Protein 6IUX (pdb70)

Organism: Homo sapiens (NCBI:txid9606)

Sequence (358 aa):
GSEKYVAAMVLSAAGDALGYYNGKWEEFLQDGEKIHRQLAQLGGLDALDVGRWRVSDDTVMHLATAEALVEAGKAPKLTQLYYLLAKHYQDCMEDMDGRAPGGASVVHNAMQLKPGKPNGWRIPFNSHEGGCGAAMRAMCIGLRFPHHSQLDTLIQVSSIESGRMTHHHPTGYLGALASSALFTAYAVNSRPPLQWGKGLMMELLPEAKKYIVQSGYFVEENLQHWSYFQTKWENYLKLRGILDGESAPTFPESFGVKERDQFYTSLSYSGWGGSSGHDAPMIAYDAVLAAGDSWKELAHRAFFHGGDSDSTAAIAGCWWGVMYGFKGVSPSNYEKLEYRNRLEETARALYSLGSKEDTVISSL

Foldseek 3Di:
DLLLLLQLLQQLQLLLLLLCQLNPNQQFQALVVLVVVCVVCPHQLNAFSLVRAGAVLSLLLLQLLVLLLVQPFQGAVLSSLLSSLVSLLVSLVVHVSRPDDDLSNVLSVQADRPDVCSLADAADPPLFWQSLLSNQQLLLLQALDPVCLLVSLVVQQSSQRSRRRECNRSLLSSLLNNLSSCLLVVNPLLQSLLVSLVCLVVSLVVLVVVPGPNVRRVVRNVPLNVLSCVLCVQQVRNNSPDQGDDDPDDDQVNLSVVQQVSDDHRAGLTGSRRLCVQLSVQCSPQPLNPSSSCSRQRRHSHSRSRSSSSNSSSNSSNHRCPNPNCSSRVSHPCSVVSSVSSSSSNVNRVDDHHYNYD

Nearest PDB structures (foldseek):
  3hfw-assembly1_A  TM=1.002E+00  e=5.345E-56  Homo sapiens
  6hh4-assembly2_B  TM=7.583E-01  e=1.001E-10  Latimeria chalumnae
  6hoz-assembly2_B  TM=7.837E-01  e=1.444E-10  Latimeria chalumnae
  7l9f-assembly3_A  TM=7.575E-01  e=1.318E-10  Homo sapiens
  7arw-assembly1_A  TM=7.503E-01  e=4.143E-10  Homo sapiens

B-factor: mean 17.56, std 10.64, range [5.5, 80.98]

Structure (mmCIF, N/CA/C/O backbone):
data_6IUX
#
_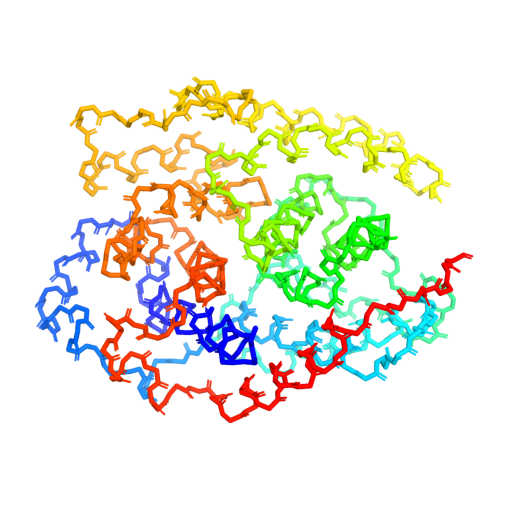entry.id   6IUX
#
_cell.length_a   45.680
_cell.length_b   52.919
_cell.length_c   141.240
_cell.angle_alpha   90.00
_cell.angle_beta   90.00
_cell.angle_gamma   90.00
#
_symmetry.space_group_name_H-M   'P 21 21 21'
#
loop_
_entity.id
_entity.type
_entity.pdbx_description
1 polymer '[Protein ADP-ribosylarginine] hydrolase'
2 non-polymer 'MAGNESIUM ION'
3 non-polymer '[(2R,3S,4R,5R)-5-(6-AMINOPURIN-9-YL)-3,4-DIHYDROXY-OXOLAN-2-YL]METHYL [HYDROXY-[[(2R,3S,4R,5S)-3,4,5-TRIHYDROXYOXOLAN-2-YL]METHOXY]PHOSPHORYL] HYDROGEN PHOSPHATE'
4 water water
#
loop_
_atom_site.group_PDB
_atom_site.id
_atom_site.type_symbol
_atom_site.label_atom_id
_atom_site.label_alt_id
_atom_site.label_comp_id
_atom_site.label_asym_id
_atom_site.label_entity_id
_atom_site.label_seq_id
_atom_site.pdbx_PDB_ins_code
_atom_site.Cartn_x
_atom_site.Cartn_y
_atom_site.Cartn_z
_atom_site.occupancy
_atom_site.B_iso_or_equiv
_atom_site.auth_seq_id
_atom_site.auth_comp_id
_atom_site.auth_asym_id
_atom_site.auth_atom_id
_atom_site.pdbx_PDB_model_num
ATOM 1 N N . GLY A 1 22 ? 45.960 9.490 25.937 1.00 45.54 0 GLY A N 1
ATOM 2 C CA . GLY A 1 22 ? 46.572 8.305 25.360 1.00 36.08 0 GLY A CA 1
ATOM 3 C C . GLY A 1 22 ? 46.071 7.921 23.978 1.00 28.69 0 GLY A C 1
ATOM 4 O O . GLY A 1 22 ? 44.878 8.061 23.664 1.00 24.08 0 GLY A O 1
ATOM 5 N N . SER A 1 23 ? 46.993 7.417 23.150 1.00 26.08 1 SER A N 1
ATOM 6 C CA . SER A 1 23 ? 46.644 7.034 21.783 1.00 18.22 1 SER A CA 1
ATOM 7 C C . SER A 1 23 ? 45.582 5.936 21.757 1.00 17.58 1 SER A C 1
ATOM 8 O O . SER A 1 23 ? 44.693 5.943 20.897 1.00 15.31 1 SER A O 1
ATOM 11 N N . GLU A 1 24 ? 45.646 4.987 22.698 1.00 15.91 2 GLU A N 1
ATOM 12 C CA . GLU A 1 24 ? 44.692 3.883 22.673 1.00 17.18 2 GLU A CA 1
ATOM 13 C C . GLU A 1 24 ? 43.259 4.363 22.877 1.00 14.23 2 GLU A C 1
ATOM 14 O O . GLU A 1 24 ? 42.324 3.751 22.352 1.00 15.12 2 GLU A O 1
ATOM 20 N N . LYS A 1 25 ? 43.060 5.442 23.633 1.00 13.55 3 LYS A N 1
ATOM 21 C CA . LYS A 1 25 ? 41.712 5.981 23.812 1.00 12.85 3 LYS A CA 1
ATOM 22 C C . LYS A 1 25 ? 41.186 6.607 22.524 1.00 13.69 3 LYS A C 1
ATOM 23 O O . LYS A 1 25 ? 39.982 6.542 22.252 1.00 11.64 3 LYS A O 1
ATOM 29 N N . TYR A 1 26 ? 42.063 7.235 21.731 1.00 10.77 4 TYR A N 1
ATOM 30 C CA . TYR A 1 26 ? 41.629 7.766 20.438 1.00 10.80 4 TYR A CA 1
ATOM 31 C C . TYR A 1 26 ? 41.246 6.636 19.500 1.00 11.33 4 TYR A C 1
ATOM 32 O O . TYR A 1 26 ? 40.270 6.745 18.753 1.00 10.40 4 TYR A O 1
ATOM 41 N N . VAL A 1 27 ? 42.017 5.547 19.522 1.00 11.35 5 VAL A N 1
ATOM 42 C CA . VAL A 1 27 ? 41.677 4.381 18.711 1.00 11.85 5 VAL A CA 1
ATOM 43 C C . VAL A 1 27 ? 40.319 3.832 19.121 1.00 10.49 5 VAL A C 1
ATOM 44 O O . VAL A 1 27 ? 39.460 3.570 18.276 1.00 10.67 5 VAL A O 1
ATOM 48 N N . ALA A 1 28 ? 40.099 3.685 20.427 1.00 10.07 6 ALA A N 1
ATOM 49 C CA . ALA A 1 28 ? 38.803 3.209 20.897 1.00 10.33 6 ALA A CA 1
ATOM 50 C C . ALA A 1 28 ? 37.684 4.158 20.494 1.00 10.52 6 ALA A C 1
ATOM 51 O O . ALA A 1 28 ? 36.591 3.709 20.122 1.00 10.93 6 ALA A O 1
ATOM 53 N N . ALA A 1 29 ? 37.930 5.470 20.544 1.00 9.61 7 ALA A N 1
ATOM 54 C CA . ALA A 1 29 ? 36.900 6.425 20.150 1.00 9.66 7 ALA A CA 1
ATOM 55 C C . ALA A 1 29 ? 36.453 6.197 18.713 1.00 9.85 7 ALA A C 1
ATOM 56 O O . ALA A 1 29 ? 35.250 6.155 18.422 1.00 10.80 7 ALA A O 1
ATOM 58 N N . MET A 1 30 ? 37.409 6.060 17.785 1.00 9.17 8 MET A N 1
ATOM 59 C CA . MET A 1 30 ? 37.051 5.882 16.388 1.00 9.46 8 MET A CA 1
ATOM 60 C C . MET A 1 30 ? 36.456 4.505 16.134 1.00 10.12 8 MET A C 1
ATOM 61 O O . MET A 1 30 ? 35.450 4.384 15.425 1.00 8.89 8 MET A O 1
ATOM 66 N N . VAL A 1 31 ? 37.071 3.455 16.697 1.00 8.85 9 VAL A N 1
ATOM 67 C CA . VAL A 1 31 ? 36.621 2.090 16.440 1.00 9.82 9 VAL A CA 1
ATOM 68 C C . VAL A 1 31 ? 35.269 1.828 17.090 1.00 9.79 9 VAL A C 1
ATOM 69 O O . VAL A 1 31 ? 34.390 1.224 16.478 1.00 9.07 9 VAL A O 1
ATOM 73 N N . LEU A 1 32 ? 35.078 2.268 18.338 1.00 9.57 10 LEU A N 1
ATOM 74 C CA . LEU A 1 32 ? 33.829 1.973 19.031 1.00 9.10 10 LEU A CA 1
ATOM 75 C C . LEU A 1 32 ? 32.685 2.859 18.558 1.00 8.70 10 LEU A C 1
ATOM 76 O O . LEU A 1 32 ? 31.530 2.451 18.654 1.00 8.99 10 LEU A O 1
ATOM 81 N N . SER A 1 33 ? 32.972 4.045 18.028 1.00 8.24 11 SER A N 1
ATOM 82 C CA . SER A 1 33 ? 31.931 4.799 17.333 1.00 9.48 11 SER A CA 1
ATOM 83 C C . SER A 1 33 ? 31.404 4.001 16.148 1.00 8.43 11 SER A C 1
ATOM 84 O O . SER A 1 33 ? 30.193 3.882 15.941 1.00 8.15 11 SER A O 1
ATOM 87 N N . ALA A 1 34 ? 32.316 3.423 15.367 1.00 8.80 12 ALA A N 1
ATOM 88 C CA . ALA A 1 34 ? 31.933 2.610 14.220 1.00 8.04 12 ALA A CA 1
ATOM 89 C C . ALA A 1 34 ? 31.261 1.315 14.654 1.00 8.94 12 ALA A C 1
ATOM 90 O O . ALA A 1 34 ? 30.306 0.875 14.014 1.00 9.05 12 ALA A O 1
ATOM 92 N N . ALA A 1 35 ? 31.744 0.689 15.726 1.00 8.89 13 ALA A N 1
ATOM 93 C CA . ALA A 1 35 ? 31.084 -0.506 16.230 1.00 9.67 13 ALA A CA 1
ATOM 94 C C . ALA A 1 35 ? 29.666 -0.190 16.673 1.00 9.17 13 ALA A C 1
ATOM 95 O O . ALA A 1 35 ? 28.732 -0.927 16.339 1.00 10.01 13 ALA A O 1
ATOM 97 N N . GLY A 1 36 ? 29.482 0.916 17.396 1.00 9.08 14 GLY A N 1
ATOM 98 C CA . GLY A 1 36 ? 28.137 1.329 17.768 1.00 10.12 14 GLY A CA 1
ATOM 99 C C . GLY A 1 36 ? 27.241 1.537 16.568 1.00 7.79 14 GLY A C 1
ATOM 100 O O . GLY A 1 36 ? 26.111 1.047 16.530 1.00 8.99 14 GLY A O 1
ATOM 101 N N . ASP A 1 37 ? 27.734 2.273 15.575 1.00 9.47 15 ASP A N 1
ATOM 102 C CA . ASP A 1 37 ? 27.001 2.474 14.329 1.00 9.61 15 ASP A CA 1
ATOM 103 C C . ASP A 1 37 ? 26.556 1.138 13.736 1.00 9.26 15 ASP A C 1
ATOM 104 O O . ASP A 1 37 ? 25.366 0.925 13.474 1.00 9.36 15 ASP A O 1
ATOM 109 N N . ALA A 1 38 ? 27.498 0.206 13.570 1.00 8.74 16 ALA A N 1
ATOM 110 C CA . ALA A 1 38 ? 27.166 -1.082 12.961 1.00 9.46 16 ALA A CA 1
ATOM 111 C C . ALA A 1 38 ? 26.164 -1.861 13.801 1.00 9.67 16 ALA A C 1
ATOM 112 O O . ALA A 1 38 ? 25.251 -2.503 13.255 1.00 9.62 16 ALA A O 1
ATOM 114 N N . LEU A 1 39 ? 26.317 -1.821 15.127 1.00 9.29 17 LEU A N 1
ATOM 115 C CA . LEU A 1 39 ? 25.405 -2.541 16.015 1.00 9.71 17 LEU A CA 1
ATOM 116 C C . LEU A 1 39 ? 24.009 -1.931 16.016 1.00 9.96 17 LEU A C 1
ATOM 117 O O . LEU A 1 39 ? 23.008 -2.664 16.006 1.00 12.24 17 LEU A O 1
ATOM 122 N N . GLY A 1 40 ? 23.913 -0.601 16.001 1.00 9.72 18 GLY A N 1
ATOM 123 C CA . GLY A 1 40 ? 22.623 0.047 15.967 1.00 9.97 18 GLY A CA 1
ATOM 124 C C . GLY A 1 40 ? 21.973 0.070 14.603 1.00 11.73 18 GLY A C 1
ATOM 125 O O . GLY A 1 40 ? 20.786 0.407 14.498 1.00 16.65 18 GLY A O 1
ATOM 126 N N . TYR A 1 41 ? 22.731 -0.256 13.560 1.00 9.87 19 TYR A N 1
ATOM 127 C CA . TYR A 1 41 ? 22.218 -0.389 12.202 1.00 12.13 19 TYR A CA 1
ATOM 128 C C . TYR A 1 41 ? 21.691 -1.803 11.905 1.00 13.22 19 TYR A C 1
ATOM 129 O O . TYR A 1 41 ? 20.570 -1.937 11.400 1.00 14.58 19 TYR A O 1
ATOM 138 N N . TYR A 1 42 ? 22.507 -2.853 12.187 1.00 14.41 20 TYR A N 1
ATOM 139 C CA . TYR A 1 42 ? 22.300 -4.284 11.794 1.00 14.18 20 TYR A CA 1
ATOM 140 C C . TYR A 1 42 ? 21.915 -4.465 10.322 1.00 14.82 20 TYR A C 1
ATOM 141 O O . TYR A 1 42 ? 20.917 -5.109 9.982 1.00 14.56 20 TYR A O 1
ATOM 150 N N . ASN A 1 43 ? 22.743 -3.908 9.443 1.00 12.13 21 ASN A N 1
ATOM 151 C CA . ASN A 1 43 ? 22.468 -3.912 8.005 1.00 11.60 21 ASN A CA 1
ATOM 152 C C . ASN A 1 43 ? 21.076 -3.361 7.697 1.00 13.56 21 ASN A C 1
ATOM 153 O O . ASN A 1 43 ? 20.416 -3.770 6.736 1.00 17.07 21 ASN A O 1
ATOM 158 N N . GLY A 1 44 ? 20.618 -2.411 8.514 1.00 11.83 22 GLY A N 1
ATOM 159 C CA . GLY A 1 44 ? 19.324 -1.798 8.347 1.00 12.59 22 GLY A CA 1
ATOM 160 C C . GLY A 1 44 ? 18.199 -2.426 9.137 1.00 12.83 22 GLY A C 1
ATOM 161 O O . GLY A 1 44 ? 17.170 -1.767 9.358 1.00 15.14 22 GLY A O 1
ATOM 162 N N . LYS A 1 45 ? 18.370 -3.662 9.600 1.00 12.17 23 LYS A N 1
ATOM 163 C CA . LYS A 1 45 ? 17.264 -4.358 10.242 1.00 12.69 23 LYS A CA 1
ATOM 164 C C . LYS A 1 45 ? 16.879 -3.709 11.562 1.00 13.77 23 LYS A C 1
ATOM 165 O O . LYS A 1 45 ? 15.690 -3.593 11.883 1.00 18.65 23 LYS A O 1
ATOM 171 N N . TRP A 1 46 ? 17.852 -3.292 12.351 1.00 11.38 24 TRP A N 1
ATOM 172 C CA . TRP A 1 46 ? 17.504 -2.686 13.626 1.00 12.25 24 TRP A CA 1
ATOM 173 C C . TRP A 1 46 ? 17.280 -1.186 13.525 1.00 12.00 24 TRP A C 1
ATOM 174 O O . TRP A 1 46 ? 16.447 -0.654 14.267 1.00 13.28 24 TRP A O 1
ATOM 185 N N A GLU A 1 47 ? 17.982 -0.474 12.632 0.47 10.90 25 GLU A N 1
ATOM 186 N N B GLU A 1 47 ? 17.982 -0.516 12.615 0.53 10.96 25 GLU A N 1
ATOM 187 C CA A GLU A 1 47 ? 17.747 0.968 12.520 0.47 10.61 25 GLU A CA 1
ATOM 188 C CA B GLU A 1 47 ? 17.795 0.916 12.432 0.53 10.59 25 GLU A CA 1
ATOM 189 C C A GLU A 1 47 ? 16.277 1.263 12.253 0.47 10.20 25 GLU A C 1
ATOM 190 C C B GLU A 1 47 ? 16.330 1.265 12.203 0.53 10.41 25 GLU A C 1
ATOM 191 O O A GLU A 1 47 ? 15.705 2.192 12.834 0.47 11.32 25 GLU A O 1
ATOM 192 O O B GLU A 1 47 ? 15.815 2.239 12.762 0.53 11.27 25 GLU A O 1
ATOM 203 N N . PHE A 1 48 ? 15.645 0.472 11.387 1.00 11.23 26 PHE A N 1
ATOM 204 C CA . PHE A 1 48 ? 14.297 0.764 10.924 1.00 12.69 26 PHE A CA 1
ATOM 205 C C . PHE A 1 48 ? 13.218 -0.018 11.654 1.00 15.63 26 PHE A C 1
ATOM 206 O O . PHE A 1 48 ? 12.046 0.045 11.262 1.00 17.93 26 PHE A O 1
ATOM 214 N N . LEU A 1 49 ? 13.571 -0.722 12.721 1.00 12.37 27 LEU A N 1
ATOM 215 C CA . LEU A 1 49 ? 12.598 -1.350 13.605 1.00 13.10 27 LEU A CA 1
ATOM 216 C C . LEU A 1 49 ? 12.239 -0.355 14.705 1.00 13.69 27 LEU A C 1
ATOM 217 O O . LEU A 1 49 ? 13.109 0.067 15.473 1.00 13.90 27 LEU A O 1
ATOM 222 N N . GLN A 1 50 ? 10.967 0.018 14.789 1.00 13.96 28 GLN A N 1
ATOM 223 C CA . GLN A 1 50 ? 10.545 1.060 15.723 1.00 15.21 28 GLN A CA 1
ATOM 224 C C . GLN A 1 50 ? 10.212 0.540 17.120 1.00 18.33 28 GLN A C 1
ATOM 225 O O . GLN A 1 50 ? 9.839 1.330 17.995 1.00 22.05 28 GLN A O 1
ATOM 231 N N . ASP A 1 51 ? 10.410 -0.742 17.370 1.00 15.74 29 ASP A N 1
ATOM 232 C CA . ASP A 1 51 ? 10.038 -1.400 18.623 1.00 16.24 29 ASP A CA 1
ATOM 233 C C . ASP A 1 51 ? 11.310 -1.835 19.354 1.00 14.23 29 ASP A C 1
ATOM 234 O O . ASP A 1 51 ? 11.889 -2.886 19.047 1.00 13.59 29 ASP A O 1
ATOM 239 N N . GLY A 1 52 ? 11.724 -1.037 20.340 1.00 12.54 30 GLY A N 1
ATOM 240 C CA . GLY A 1 52 ? 12.909 -1.374 21.114 1.00 11.82 30 GLY A CA 1
ATOM 241 C C . GLY A 1 52 ? 12.815 -2.723 21.805 1.00 10.78 30 GLY A C 1
ATOM 242 O O . GLY A 1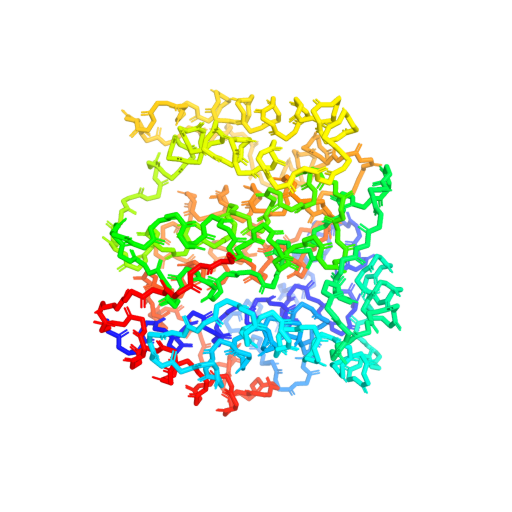 52 ? 13.815 -3.434 21.932 1.00 10.86 30 GLY A O 1
ATOM 243 N N . GLU A 1 53 ? 11.622 -3.083 22.294 1.00 12.07 31 GLU A N 1
ATOM 244 C CA . GLU A 1 53 ? 11.472 -4.375 22.958 1.00 12.29 31 GLU A CA 1
ATOM 245 C C . GLU A 1 53 ? 11.754 -5.515 21.987 1.00 11.68 31 GLU A C 1
ATOM 246 O O . GLU A 1 53 ? 12.405 -6.500 22.348 1.00 11.93 31 GLU A O 1
ATOM 252 N N . LYS A 1 54 ? 11.302 -5.383 20.743 1.00 11.48 32 LYS A N 1
ATOM 253 C CA . LYS A 1 54 ? 11.585 -6.407 19.739 1.00 12.72 32 LYS A CA 1
ATOM 254 C C . LYS A 1 54 ? 13.076 -6.486 19.424 1.00 10.40 32 LYS A C 1
ATOM 255 O O . LYS A 1 54 ? 13.627 -7.586 19.292 1.00 11.51 32 LYS A O 1
ATOM 261 N N . ILE A 1 55 ? 13.744 -5.333 19.290 1.00 10.76 33 ILE A N 1
ATOM 262 C CA . ILE A 1 55 ? 15.193 -5.334 19.096 1.00 10.05 33 ILE A CA 1
ATOM 263 C C . ILE A 1 55 ? 15.885 -6.078 20.232 1.00 10.66 33 ILE A C 1
ATOM 264 O O . ILE A 1 55 ? 16.761 -6.917 20.004 1.00 9.72 33 ILE A O 1
ATOM 269 N N . HIS A 1 56 ? 15.493 -5.797 21.476 1.00 9.88 34 HIS A N 1
ATOM 270 C CA . HIS A 1 56 ? 16.123 -6.468 22.609 1.00 10.16 34 HIS A CA 1
ATOM 271 C C . HIS A 1 56 ? 15.824 -7.966 22.618 1.00 10.71 34 HIS A C 1
ATOM 272 O O . HIS A 1 56 ? 16.688 -8.753 23.018 1.00 11.13 34 HIS A O 1
ATOM 279 N N . ARG A 1 57 ? 14.637 -8.380 22.163 1.00 10.58 35 ARG A N 1
ATOM 280 C CA . ARG A 1 57 ? 14.364 -9.814 22.064 1.00 12.97 35 ARG A CA 1
ATOM 281 C C . ARG A 1 57 ? 15.259 -10.474 21.021 1.00 12.21 35 ARG A C 1
ATOM 282 O O . ARG A 1 57 ? 15.806 -11.556 21.264 1.00 11.94 35 ARG A O 1
ATOM 290 N N . GLN A 1 58 ? 15.429 -9.833 19.862 1.00 10.71 36 GLN A N 1
ATOM 291 C CA . GLN A 1 58 ? 16.303 -10.361 18.821 1.00 11.32 36 GLN A CA 1
ATOM 292 C C . GLN A 1 58 ? 17.758 -10.391 19.273 1.00 11.47 36 GLN A C 1
ATOM 293 O O . GLN A 1 58 ? 18.486 -11.354 18.987 1.00 11.27 36 GLN A O 1
ATOM 299 N N . LEU A 1 59 ? 18.188 -9.374 20.023 1.00 10.28 37 LEU A N 1
ATOM 300 C CA . LEU A 1 59 ? 19.531 -9.366 20.584 1.00 10.73 37 LEU A CA 1
ATOM 301 C C . LEU A 1 59 ? 19.757 -10.577 21.483 1.00 10.96 37 LEU A C 1
ATOM 302 O O . LEU A 1 59 ? 20.808 -11.220 21.413 1.00 11.31 37 LEU A O 1
ATOM 307 N N . ALA A 1 60 ? 18.785 -10.888 22.351 1.00 11.52 38 ALA A N 1
ATOM 308 C CA . ALA A 1 60 ? 18.913 -12.058 23.219 1.00 12.79 38 ALA A CA 1
ATOM 309 C C . ALA A 1 60 ? 18.976 -13.344 22.404 1.00 14.35 38 ALA A C 1
ATOM 310 O O . ALA A 1 60 ? 19.765 -14.248 22.712 1.00 14.19 38 ALA A O 1
ATOM 312 N N . GLN A 1 61 ? 18.185 -13.425 21.336 1.00 12.21 39 GLN A N 1
ATOM 313 C CA . GLN A 1 61 ? 18.188 -14.611 20.481 1.00 13.20 39 GLN A CA 1
ATOM 314 C C . GLN A 1 61 ? 19.524 -14.809 19.779 1.00 15.52 39 GLN A C 1
ATOM 315 O O . GLN A 1 61 ? 19.930 -15.951 19.523 1.00 14.33 39 GLN A O 1
ATOM 321 N N . LEU A 1 62 ? 20.224 -13.722 19.454 1.00 12.29 40 LEU A N 1
ATOM 322 C CA . LEU A 1 62 ? 21.552 -13.808 18.863 1.00 11.09 40 LEU A CA 1
ATOM 323 C C . LEU A 1 62 ? 22.614 -14.218 19.869 1.00 12.70 40 LEU A C 1
ATOM 324 O O . LEU A 1 62 ? 23.744 -14.499 19.453 1.00 17.08 40 LEU A O 1
ATOM 329 N N . GLY A 1 63 ? 22.287 -14.252 21.162 1.00 12.20 41 GLY A N 1
ATOM 330 C CA . GLY A 1 63 ? 23.221 -14.614 22.209 1.00 14.28 41 GLY A CA 1
ATOM 331 C C . GLY A 1 63 ? 23.624 -13.466 23.107 1.00 12.79 41 GLY A C 1
ATOM 332 O O . GLY A 1 63 ? 24.472 -13.655 23.984 1.00 13.36 41 GLY A O 1
ATOM 333 N N . GLY A 1 64 ? 23.045 -12.282 22.930 1.00 11.78 42 GLY A N 1
ATOM 334 C CA . GLY A 1 64 ? 23.417 -11.124 23.716 1.00 14.02 42 GLY A CA 1
ATOM 335 C C . GLY A 1 64 ? 24.586 -10.385 23.099 1.00 12.08 42 GLY A C 1
ATOM 336 O O . GLY A 1 64 ? 25.261 -10.862 22.182 1.00 12.71 42 GLY A O 1
ATOM 337 N N . LEU A 1 65 ? 24.844 -9.188 23.640 1.00 11.34 43 LEU A N 1
ATOM 338 C CA . LEU A 1 65 ? 25.815 -8.292 23.021 1.00 12.65 43 LEU A CA 1
ATOM 339 C C . LEU A 1 65 ? 27.203 -8.912 22.950 1.00 11.12 43 LEU A C 1
ATOM 340 O O . LEU A 1 65 ? 27.902 -8.762 21.941 1.00 12.22 43 LEU A O 1
ATOM 345 N N . ASP A 1 66 ? 27.629 -9.601 24.007 1.00 12.23 44 ASP A N 1
ATOM 346 C CA . ASP A 1 66 ? 28.982 -10.141 24.016 1.00 14.79 44 ASP A CA 1
ATOM 347 C C . ASP A 1 66 ? 29.187 -11.206 22.942 1.00 14.99 44 ASP A C 1
ATOM 348 O O . ASP A 1 66 ? 30.331 -11.456 22.544 1.00 18.33 44 ASP A O 1
ATOM 353 N N . ALA A 1 67 ? 28.107 -11.810 22.450 1.00 13.89 45 ALA A N 1
ATOM 354 C CA . ALA A 1 67 ? 28.166 -12.830 21.413 1.00 15.72 45 ALA A CA 1
ATOM 355 C C . ALA A 1 67 ? 28.044 -12.276 20.003 1.00 20.38 45 ALA A C 1
ATOM 356 O O . ALA A 1 67 ? 28.144 -13.051 19.043 1.00 21.61 45 ALA A O 1
ATOM 358 N N . LEU A 1 68 ? 27.806 -10.980 19.838 1.00 16.32 46 LEU A N 1
ATOM 359 C CA . LEU A 1 68 ? 27.641 -10.421 18.506 1.00 14.97 46 LEU A CA 1
ATOM 360 C C . LEU A 1 68 ? 28.999 -10.245 17.850 1.00 16.38 46 LEU A C 1
ATOM 361 O O . LEU A 1 68 ? 29.913 -9.668 18.439 1.00 17.19 46 LEU A O 1
ATOM 366 N N . ASP A 1 69 ? 29.129 -10.753 16.632 1.00 16.05 47 ASP A N 1
ATOM 367 C CA . ASP A 1 69 ? 30.332 -10.591 15.827 1.00 13.49 47 ASP A CA 1
ATOM 368 C C . ASP A 1 69 ? 29.988 -9.663 14.679 1.00 15.73 47 ASP A C 1
ATOM 369 O O . ASP A 1 69 ? 29.092 -9.958 13.882 1.00 16.76 47 ASP A O 1
ATOM 374 N N . VAL A 1 70 ? 30.684 -8.535 14.600 1.00 13.28 48 VAL A N 1
ATOM 375 C CA . VAL A 1 70 ? 30.317 -7.513 13.631 1.00 15.73 48 VAL A CA 1
ATOM 376 C C . VAL A 1 70 ? 30.918 -7.731 12.247 1.00 13.44 48 VAL A C 1
ATOM 377 O O . VAL A 1 70 ? 30.793 -6.864 11.382 1.00 13.98 48 VAL A O 1
ATOM 381 N N . GLY A 1 71 ? 31.540 -8.894 12.010 1.00 14.01 49 GLY A N 1
ATOM 382 C CA . GLY A 1 71 ? 32.214 -9.120 10.736 1.00 14.65 49 GLY A CA 1
ATOM 383 C C . GLY A 1 71 ? 31.330 -8.902 9.522 1.00 14.53 49 GLY A C 1
ATOM 384 O O . GLY A 1 71 ? 31.793 -8.411 8.490 1.00 17.19 49 GLY A O 1
ATOM 385 N N . ARG A 1 72 ? 30.043 -9.245 9.627 1.00 12.72 50 ARG A N 1
ATOM 386 C CA . ARG A 1 72 ? 29.098 -9.077 8.529 1.00 13.70 50 ARG A CA 1
ATOM 387 C C . ARG A 1 72 ? 28.146 -7.907 8.731 1.00 14.16 50 ARG A C 1
ATOM 388 O O . ARG A 1 72 ? 27.205 -7.747 7.949 1.00 13.64 50 ARG A O 1
ATOM 396 N N . TRP A 1 73 ? 28.362 -7.092 9.761 1.00 11.68 51 TRP A N 1
ATOM 397 C CA . TRP A 1 73 ? 27.481 -5.978 10.105 1.00 13.04 51 TRP A CA 1
ATOM 398 C C . TRP A 1 73 ? 28.138 -4.715 9.563 1.00 11.14 51 TRP A C 1
ATOM 399 O O . TRP A 1 73 ? 29.056 -4.168 10.182 1.00 12.46 51 TRP A O 1
ATOM 410 N N . ARG A 1 74 ? 27.667 -4.250 8.419 1.00 10.48 52 ARG A N 1
ATOM 411 C CA . ARG A 1 74 ? 28.302 -3.104 7.788 1.00 12.12 52 ARG A CA 1
ATOM 412 C C . ARG A 1 74 ? 28.051 -1.821 8.576 1.00 11.33 52 ARG A C 1
ATOM 413 O O . ARG A 1 74 ? 27.012 -1.648 9.228 1.00 11.03 52 ARG A O 1
ATOM 421 N N . VAL A 1 75 ? 29.034 -0.915 8.523 1.00 11.01 53 VAL A N 1
ATOM 422 C CA . VAL A 1 75 ? 28.800 0.419 9.092 1.00 10.45 53 VAL A CA 1
ATOM 423 C C . VAL A 1 75 ? 27.818 1.171 8.201 1.00 11.24 53 VAL A C 1
ATOM 424 O O . VAL A 1 75 ? 27.592 0.817 7.037 1.00 11.41 53 VAL A O 1
ATOM 428 N N . SER A 1 76 ? 27.202 2.205 8.754 1.00 11.87 54 SER A N 1
ATOM 429 C CA . SER A 1 76 ? 26.268 2.992 7.978 1.00 12.14 54 SER A CA 1
ATOM 430 C C . SER A 1 76 ? 26.941 4.258 7.460 1.00 9.68 54 SER A C 1
ATOM 431 O O . SER A 1 76 ? 28.162 4.432 7.539 1.00 11.36 54 SER A O 1
ATOM 434 N N . ASP A 1 77 ? 26.127 5.148 6.902 1.00 11.54 55 ASP A N 1
ATOM 435 C CA . ASP A 1 77 ? 26.631 6.442 6.478 1.00 9.80 55 ASP A CA 1
ATOM 436 C C . ASP A 1 77 ? 27.234 7.234 7.626 1.00 12.61 55 ASP A C 1
ATOM 437 O O . ASP A 1 77 ? 28.086 8.082 7.375 1.00 11.60 55 ASP A O 1
ATOM 442 N N . ASP A 1 78 ? 26.820 6.979 8.874 1.00 10.16 56 ASP A N 1
ATOM 443 C CA . ASP A 1 78 ? 27.390 7.710 10.004 1.00 9.96 56 ASP A CA 1
ATOM 444 C C . ASP A 1 78 ? 28.903 7.543 10.046 1.00 9.93 56 ASP A C 1
ATOM 445 O O . ASP A 1 78 ? 29.648 8.528 10.110 1.00 10.60 56 ASP A O 1
ATOM 450 N N . THR A 1 79 ? 29.376 6.296 9.988 1.00 9.15 57 THR A N 1
ATOM 451 C CA . THR A 1 79 ? 30.812 6.035 10.046 1.00 10.16 57 THR A CA 1
ATOM 452 C C . THR A 1 79 ? 31.515 6.541 8.793 1.00 9.96 57 THR A C 1
ATOM 453 O O . THR A 1 79 ? 32.616 7.105 8.867 1.00 10.04 57 THR A O 1
ATOM 457 N N . VAL A 1 80 ? 30.902 6.356 7.625 1.00 9.68 58 VAL A N 1
ATOM 458 C CA . VAL A 1 80 ? 31.511 6.852 6.398 1.00 10.43 58 VAL A CA 1
ATOM 459 C C . VAL A 1 80 ? 31.754 8.355 6.502 1.00 9.75 58 VAL A C 1
ATOM 460 O O . VAL A 1 80 ? 32.830 8.848 6.150 1.00 10.22 58 VAL A O 1
ATOM 464 N N . MET A 1 81 ? 30.758 9.105 6.983 1.00 8.91 59 MET A N 1
ATOM 465 C CA . MET A 1 81 ? 30.937 10.548 7.144 1.00 9.94 59 MET A CA 1
ATOM 466 C C . MET A 1 81 ? 31.901 10.901 8.271 1.00 10.28 59 MET A C 1
ATOM 467 O O . MET A 1 81 ? 32.657 11.867 8.149 1.00 9.93 59 MET A O 1
ATOM 472 N N . HIS A 1 82 ? 31.849 10.188 9.393 1.00 8.60 60 HIS A N 1
ATOM 473 C CA . HIS A 1 82 ? 32.769 10.493 10.481 1.00 9.26 60 HIS A CA 1
ATOM 474 C C . HIS A 1 82 ? 34.204 10.302 10.029 1.00 9.89 60 HIS A C 1
ATOM 475 O O . HIS A 1 82 ? 35.077 11.121 10.335 1.00 9.83 60 HIS A O 1
ATOM 482 N N . LEU A 1 83 ? 34.463 9.224 9.287 1.00 9.97 61 LEU A N 1
ATOM 483 C CA . LEU A 1 83 ? 35.795 8.996 8.739 1.00 13.12 61 LEU A CA 1
ATOM 484 C C . LEU A 1 83 ? 36.189 10.094 7.762 1.00 12.17 61 LEU A C 1
ATOM 485 O O . LEU A 1 83 ? 37.357 10.502 7.710 1.00 12.67 61 LEU A O 1
ATOM 490 N N . ALA A 1 84 ? 35.231 10.584 6.983 1.00 11.25 62 ALA A N 1
ATOM 491 C CA . ALA A 1 84 ? 35.497 11.698 6.083 1.00 13.11 62 ALA A CA 1
ATOM 492 C C . ALA A 1 84 ? 35.941 12.936 6.860 1.00 10.91 62 ALA A C 1
ATOM 493 O O . ALA A 1 84 ? 36.905 13.613 6.470 1.00 12.04 62 ALA A O 1
ATOM 495 N N . THR A 1 85 ? 35.247 13.262 7.963 1.00 9.52 63 THR A N 1
ATOM 496 C CA . THR A 1 85 ? 35.673 14.393 8.790 1.00 10.47 63 THR A CA 1
ATOM 497 C C . THR A 1 85 ? 37.073 14.162 9.328 1.00 9.43 63 THR A C 1
ATOM 498 O O . THR A 1 85 ? 37.936 15.047 9.243 1.00 9.44 63 THR A O 1
ATOM 502 N N . ALA A 1 86 ? 37.309 12.977 9.886 1.00 8.83 64 ALA A N 1
ATOM 503 C CA . ALA A 1 86 ? 38.590 12.666 10.501 1.00 11.08 64 ALA A CA 1
ATOM 504 C C . ALA A 1 86 ? 39.730 12.732 9.499 1.00 10.91 64 ALA A C 1
ATOM 505 O O . ALA A 1 86 ? 40.802 13.272 9.805 1.00 11.32 64 ALA A O 1
ATOM 507 N N . GLU A 1 87 ? 39.522 12.188 8.298 1.00 11.20 65 GLU A N 1
ATOM 508 C CA . GLU A 1 87 ? 40.568 12.206 7.282 1.00 11.46 65 GLU A CA 1
ATOM 509 C C . GLU A 1 87 ? 40.886 13.630 6.845 1.00 12.45 65 GLU A C 1
ATOM 510 O O . GLU A 1 87 ? 42.061 13.985 6.687 1.00 12.07 65 GLU A O 1
ATOM 516 N N . ALA A 1 88 ? 39.865 14.473 6.686 1.00 11.85 66 ALA A N 1
ATOM 517 C CA . ALA A 1 88 ? 40.104 15.874 6.354 1.00 12.43 66 ALA A CA 1
ATOM 518 C C . ALA A 1 88 ? 40.926 16.570 7.432 1.00 11.92 66 ALA A C 1
ATOM 519 O O . ALA A 1 88 ? 41.828 17.365 7.124 1.00 11.88 66 ALA A O 1
ATOM 521 N N . LEU A 1 89 ? 40.618 16.301 8.706 1.00 10.25 67 LEU A N 1
ATOM 522 C CA . LEU A 1 89 ? 41.373 16.902 9.796 1.00 10.46 67 LEU A CA 1
ATOM 523 C C . LEU A 1 89 ? 42.822 16.439 9.768 1.00 10.04 67 LEU A C 1
ATOM 524 O O . LEU A 1 89 ? 43.736 17.242 9.980 1.00 11.63 67 LEU A O 1
ATOM 529 N N . VAL A 1 90 ? 43.053 15.154 9.522 1.00 11.04 68 VAL A N 1
ATOM 530 C CA . VAL A 1 90 ? 44.427 14.656 9.436 1.00 13.08 68 VAL A CA 1
ATOM 531 C C . VAL A 1 90 ? 45.168 15.310 8.270 1.00 12.28 68 VAL A C 1
ATOM 532 O O . VAL A 1 90 ? 46.315 15.763 8.415 1.00 14.90 68 VAL A O 1
ATOM 536 N N . GLU A 1 91 ? 44.522 15.384 7.103 1.00 11.65 69 GLU A N 1
ATOM 537 C CA . GLU A 1 91 ? 45.181 15.939 5.920 1.00 11.77 69 GLU A CA 1
ATOM 538 C C . GLU A 1 91 ? 45.484 17.425 6.070 1.00 14.37 69 GLU A C 1
ATOM 539 O O . GLU A 1 91 ? 46.435 17.931 5.454 1.00 15.44 69 GLU A O 1
ATOM 545 N N . ALA A 1 92 ? 44.710 18.147 6.882 1.00 13.44 70 ALA A N 1
ATOM 546 C CA . ALA A 1 92 ? 44.963 19.569 7.070 1.00 13.98 70 ALA A CA 1
ATOM 547 C C . ALA A 1 92 ? 46.230 19.817 7.880 1.00 13.63 70 ALA A C 1
ATOM 548 O O . ALA A 1 92 ? 46.830 20.893 7.771 1.00 14.43 70 ALA A O 1
ATOM 550 N N . GLY A 1 93 ? 46.627 18.864 8.715 1.00 13.04 71 GLY A N 1
ATOM 551 C CA . GLY A 1 93 ? 47.924 18.890 9.360 1.00 12.79 71 GLY A CA 1
ATOM 552 C C . GLY A 1 93 ? 47.993 19.815 10.562 1.00 12.26 71 GLY A C 1
ATOM 553 O O . GLY A 1 93 ? 46.993 20.265 11.122 1.00 11.70 71 GLY A O 1
ATOM 554 N N . LYS A 1 94 ? 49.229 20.084 10.964 1.00 14.02 72 LYS A N 1
ATOM 555 C CA . LYS A 1 94 ? 49.524 20.913 12.124 1.00 13.75 72 LYS A CA 1
ATOM 556 C C . LYS A 1 94 ? 49.338 22.384 11.787 1.00 13.38 72 LYS A C 1
ATOM 557 O O . LYS A 1 94 ? 49.609 22.819 10.668 1.00 14.87 72 LYS A O 1
ATOM 563 N N . ALA A 1 95 ? 48.888 23.158 12.774 1.00 15.85 73 ALA A N 1
ATOM 564 C CA . ALA A 1 95 ? 48.662 24.596 12.647 1.00 16.03 73 ALA A CA 1
ATOM 565 C C . ALA A 1 95 ? 47.945 24.912 11.331 1.00 15.91 73 ALA A C 1
ATOM 566 O O . ALA A 1 95 ? 48.434 25.704 10.521 1.00 16.37 73 ALA A O 1
ATOM 568 N N . PRO A 1 96 ? 46.787 24.309 11.093 1.00 14.84 74 PRO A N 1
ATOM 569 C CA . PRO A 1 96 ? 46.167 24.386 9.773 1.00 13.88 74 PRO A CA 1
ATOM 570 C C . PRO A 1 96 ? 45.518 25.741 9.520 1.00 13.77 74 PRO A C 1
ATOM 571 O O . PRO A 1 96 ? 45.171 26.487 10.436 1.00 14.53 74 PRO A O 1
ATOM 575 N N . LYS A 1 97 ? 45.340 26.035 8.240 1.00 15.13 75 LYS A N 1
ATOM 576 C CA . LYS A 1 97 ? 44.536 27.162 7.807 1.00 11.88 75 LYS A CA 1
ATOM 577 C C . LYS A 1 97 ? 43.114 26.668 7.606 1.00 12.02 75 LYS A C 1
ATOM 578 O O . LYS A 1 97 ? 42.892 25.656 6.934 1.00 11.77 75 LYS A O 1
ATOM 584 N N . LEU A 1 98 ? 42.151 27.389 8.170 1.00 11.84 76 LEU A N 1
ATOM 585 C CA . LEU A 1 98 ? 40.765 26.960 8.033 1.00 12.81 76 LEU A CA 1
ATOM 586 C C . LEU A 1 98 ? 40.299 26.921 6.578 1.00 14.05 76 LEU A C 1
ATOM 587 O O . LEU A 1 98 ? 39.498 26.050 6.217 1.00 12.24 76 LEU A O 1
ATOM 592 N N . THR A 1 99 ? 40.798 27.820 5.722 1.00 11.64 77 THR A N 1
ATOM 593 C CA . THR A 1 99 ? 40.423 27.743 4.309 1.00 13.69 77 THR A CA 1
ATOM 594 C C . THR A 1 99 ? 40.803 26.397 3.713 1.00 12.45 77 THR A C 1
ATOM 595 O O . THR A 1 99 ? 40.038 25.815 2.936 1.00 12.06 77 THR A O 1
ATOM 599 N N . GLN A 1 100 ? 41.979 25.888 4.072 1.00 11.19 78 GLN A N 1
ATOM 600 C CA . GLN A 1 100 ? 42.405 24.589 3.576 1.00 12.49 78 GLN A CA 1
ATOM 601 C C . GLN A 1 100 ? 41.575 23.477 4.195 1.00 12.97 78 GLN A C 1
ATOM 602 O O . GLN A 1 100 ? 41.161 22.541 3.499 1.00 11.54 78 GLN A O 1
ATOM 608 N N . LEU A 1 101 ? 41.332 23.557 5.507 1.00 11.87 79 LEU A N 1
ATOM 609 C CA . LEU A 1 101 ? 40.541 22.532 6.177 1.00 12.53 79 LEU A CA 1
ATOM 610 C C . LEU A 1 101 ? 39.146 22.438 5.582 1.00 11.19 79 LEU A C 1
ATOM 611 O O . LEU A 1 101 ? 38.639 21.330 5.356 1.00 12.07 79 LEU A O 1
ATOM 616 N N . TYR A 1 102 ? 38.513 23.576 5.296 1.00 11.77 80 TYR A N 1
ATOM 617 C CA . TYR A 1 102 ? 37.158 23.543 4.761 1.00 12.08 80 TYR A CA 1
ATOM 618 C C . TYR A 1 102 ? 37.128 23.001 3.329 1.00 12.81 80 TYR A C 1
ATOM 619 O O . TYR A 1 102 ? 36.169 22.318 2.943 1.00 11.99 80 TYR A O 1
ATOM 628 N N . TYR A 1 103 ? 38.154 23.299 2.524 1.00 11.26 81 TYR A N 1
ATOM 629 C CA . TYR A 1 103 ? 38.281 22.652 1.221 1.00 12.25 81 TYR A CA 1
ATOM 630 C C . TYR A 1 103 ? 38.323 21.136 1.382 1.00 11.48 81 TYR A C 1
ATOM 631 O O . TYR A 1 103 ? 37.606 20.404 0.686 1.00 11.53 81 TYR A O 1
ATOM 640 N N . LEU A 1 104 ? 39.174 20.654 2.287 1.00 11.44 82 LEU A N 1
ATOM 641 C CA . LEU A 1 104 ? 39.324 19.218 2.496 1.00 12.48 82 LEU A CA 1
ATOM 642 C C . LEU A 1 104 ? 38.039 18.587 3.022 1.00 12.17 82 LEU A C 1
ATOM 643 O O . LEU A 1 104 ? 37.651 17.504 2.562 1.00 12.97 82 LEU A O 1
ATOM 648 N N . LEU A 1 105 ? 37.355 19.256 3.957 1.00 12.27 83 LEU A N 1
ATOM 649 C CA . LEU A 1 105 ? 36.101 18.723 4.487 1.00 12.22 83 LEU A CA 1
ATOM 650 C C . LEU A 1 105 ? 35.058 18.609 3.388 1.00 12.07 83 LEU A C 1
ATOM 651 O O . LEU A 1 105 ? 34.437 17.552 3.207 1.00 13.24 83 LEU A O 1
ATOM 656 N N . ALA A 1 106 ? 34.871 19.686 2.617 1.00 12.72 84 ALA A N 1
ATOM 657 C CA . ALA A 1 106 ? 33.885 19.667 1.542 1.00 14.28 84 ALA A CA 1
ATOM 658 C C . ALA A 1 106 ? 34.210 18.590 0.513 1.00 13.73 84 ALA A C 1
ATOM 659 O O . ALA A 1 106 ? 33.317 17.867 0.048 1.00 13.82 84 ALA A O 1
ATOM 661 N N . LYS A 1 107 ? 35.484 18.467 0.153 1.00 13.52 85 LYS A N 1
ATOM 662 C CA . LYS A 1 107 ? 35.896 17.446 -0.802 1.00 13.80 85 LYS A CA 1
ATOM 663 C C . LYS A 1 107 ? 35.609 16.048 -0.266 1.00 14.21 85 LYS A C 1
ATOM 664 O O . LYS A 1 107 ? 35.047 15.205 -0.975 1.00 13.07 85 LYS A O 1
ATOM 670 N N . HIS A 1 108 ? 35.981 15.783 0.991 1.00 12.85 86 HIS A N 1
ATOM 671 C CA . HIS A 1 108 ? 35.761 14.458 1.568 1.00 13.19 86 HIS A CA 1
ATOM 672 C C . HIS A 1 108 ? 34.280 14.150 1.711 1.00 12.49 86 HIS A C 1
ATOM 673 O O . HIS A 1 108 ? 33.859 13.005 1.493 1.00 12.63 86 HIS A O 1
ATOM 680 N N . TYR A 1 109 ? 33.476 15.144 2.098 1.00 11.30 87 TYR A N 1
ATOM 681 C CA . TYR A 1 109 ? 32.042 14.916 2.221 1.00 13.09 87 TYR A CA 1
ATOM 682 C C . TYR A 1 109 ? 31.432 14.596 0.867 1.00 13.74 87 TYR A C 1
ATOM 683 O O . TYR A 1 109 ? 30.638 13.660 0.742 1.00 13.37 87 TYR A O 1
ATOM 692 N N . GLN A 1 110 ? 31.807 15.350 -0.163 1.00 14.14 88 GLN A N 1
ATOM 693 C CA . GLN A 1 110 ? 31.283 15.078 -1.497 1.00 15.46 88 GLN A CA 1
ATOM 694 C C . GLN A 1 110 ? 31.708 13.693 -1.986 1.00 15.30 88 GLN A C 1
ATOM 695 O O . GLN A 1 110 ? 30.886 12.916 -2.493 1.00 16.21 88 GLN A O 1
ATOM 701 N N . ASP A 1 111 ? 32.980 13.353 -1.811 1.00 12.85 89 ASP A N 1
ATOM 702 C CA . ASP A 1 111 ? 33.498 12.095 -2.339 1.00 17.33 89 ASP A CA 1
ATOM 703 C C . ASP A 1 111 ? 32.979 10.883 -1.574 1.00 15.66 89 ASP A C 1
ATOM 704 O O . ASP A 1 111 ? 32.817 9.806 -2.161 1.00 16.30 89 ASP A O 1
ATOM 709 N N . CYS A 1 112 ? 32.714 11.024 -0.274 1.00 13.89 90 CYS A N 1
ATOM 710 C CA . CYS A 1 112 ? 32.292 9.866 0.497 1.00 12.57 90 CYS A CA 1
ATOM 711 C C . CYS A 1 112 ? 30.893 9.396 0.125 1.00 12.75 90 CYS A C 1
ATOM 712 O O . CYS A 1 112 ? 30.530 8.274 0.488 1.00 14.56 90 CYS A O 1
ATOM 715 N N . MET A 1 113 ? 30.116 10.209 -0.596 1.00 14.26 91 MET A N 1
ATOM 716 C CA . MET A 1 113 ? 28.806 9.771 -1.071 1.00 15.28 91 MET A CA 1
ATOM 717 C C . MET A 1 113 ? 28.884 8.616 -2.069 1.00 17.61 91 MET A C 1
ATOM 718 O O . MET A 1 113 ? 27.849 8.007 -2.358 1.00 17.75 91 MET A O 1
ATOM 723 N N . GLU A 1 114 ? 30.065 8.302 -2.597 1.00 14.94 92 GLU A N 1
ATOM 724 C CA . GLU A 1 114 ? 30.234 7.125 -3.443 1.00 16.35 92 GLU A CA 1
ATOM 725 C C . GLU A 1 114 ? 30.322 5.836 -2.637 1.00 16.13 92 GLU A C 1
ATOM 726 O O . GLU A 1 114 ? 30.383 4.750 -3.224 1.00 17.27 92 GLU A O 1
ATOM 732 N N . ASP A 1 115 ? 30.334 5.920 -1.312 1.00 14.37 93 ASP A N 1
ATOM 733 C CA . ASP A 1 115 ? 30.469 4.752 -0.452 1.00 14.62 93 ASP A CA 1
ATOM 734 C C . ASP A 1 115 ? 29.225 4.557 0.413 1.00 15.59 93 ASP A C 1
ATOM 735 O O . ASP A 1 115 ? 29.318 4.251 1.606 1.00 16.11 93 ASP A O 1
ATOM 740 N N . MET A 1 116 ? 28.040 4.714 -0.177 1.00 12.69 94 MET A N 1
ATOM 741 C CA . MET A 1 116 ? 26.795 4.686 0.586 1.00 12.28 94 MET A CA 1
ATOM 742 C C . MET A 1 116 ? 25.863 3.541 0.211 1.00 11.90 94 MET A C 1
ATOM 743 O O . MET A 1 116 ? 24.718 3.514 0.681 1.00 12.74 94 MET A O 1
ATOM 748 N N . ASP A 1 117 ? 26.309 2.599 -0.616 1.00 13.26 95 ASP A N 1
ATOM 749 C CA . ASP A 1 117 ? 25.417 1.528 -1.041 1.00 14.15 95 ASP A CA 1
ATOM 750 C C . ASP A 1 117 ? 24.980 0.684 0.149 1.00 12.81 95 ASP A C 1
ATOM 751 O O . ASP A 1 117 ? 25.811 0.156 0.895 1.00 14.47 95 ASP A O 1
ATOM 756 N N . GLY A 1 118 ? 23.668 0.555 0.319 1.00 11.75 96 GLY A N 1
ATOM 757 C CA . GLY A 1 118 ? 23.147 -0.219 1.423 1.00 13.58 96 GLY A CA 1
ATOM 758 C C . GLY A 1 118 ? 23.385 0.389 2.781 1.00 12.04 96 GLY A C 1
ATOM 759 O O . GLY A 1 118 ? 23.203 -0.303 3.779 1.00 12.96 96 GLY A O 1
ATOM 760 N N . ARG A 1 119 ? 23.757 1.669 2.858 1.00 11.06 97 ARG A N 1
ATOM 761 C CA . ARG A 1 119 ? 24.050 2.322 4.129 1.00 10.60 97 ARG A CA 1
ATOM 762 C C . ARG A 1 119 ? 22.960 3.284 4.577 1.00 11.64 97 ARG A C 1
ATOM 763 O O . ARG A 1 119 ? 23.124 3.932 5.620 1.00 13.21 97 ARG A O 1
ATOM 771 N N . ALA A 1 120 ? 21.861 3.394 3.832 1.00 11.35 98 ALA A N 1
ATOM 772 C CA . ALA A 1 120 ? 20.724 4.241 4.177 1.00 12.77 98 ALA A CA 1
ATOM 773 C C . ALA A 1 120 ? 21.133 5.683 4.496 1.00 13.62 98 ALA A C 1
ATOM 774 O O . ALA A 1 120 ? 20.868 6.183 5.592 1.00 14.26 98 ALA A O 1
ATOM 776 N N . PRO A 1 121 ? 21.777 6.372 3.556 1.00 11.67 99 PRO A N 1
ATOM 777 C CA . PRO A 1 121 ? 22.259 7.728 3.837 1.00 12.98 99 PRO A CA 1
ATOM 778 C C . PRO A 1 121 ? 21.122 8.712 4.087 1.00 13.71 99 PRO A C 1
ATOM 779 O O . PRO A 1 121 ? 19.996 8.548 3.604 1.00 14.07 99 PRO A O 1
ATOM 783 N N . GLY A 1 122 ? 21.434 9.760 4.856 1.00 13.43 100 GLY A N 1
ATOM 784 C CA . GLY A 1 122 ? 20.432 10.751 5.198 1.00 16.12 100 GLY A CA 1
ATOM 785 C C . GLY A 1 122 ? 20.175 11.740 4.081 1.00 15.06 100 GLY A C 1
ATOM 786 O O . GLY A 1 122 ? 21.024 11.986 3.231 1.00 15.07 100 GLY A O 1
ATOM 787 N N . GLY A 1 123 ? 18.976 12.320 4.106 1.00 14.36 101 GLY A N 1
ATOM 788 C CA . GLY A 1 123 ? 18.521 13.217 3.057 1.00 16.83 101 GLY A CA 1
ATOM 789 C C . GLY A 1 123 ? 19.342 14.480 2.877 1.00 17.64 101 GLY A C 1
ATOM 790 O O . GLY A 1 123 ? 19.856 14.746 1.785 1.00 17.74 101 GLY A O 1
ATOM 791 N N . ALA A 1 124 ? 19.455 15.291 3.931 1.00 15.08 102 ALA A N 1
ATOM 792 C CA . ALA A 1 124 ? 20.224 16.524 3.823 1.00 14.57 102 ALA A CA 1
ATOM 793 C C . ALA A 1 124 ? 21.688 16.230 3.549 1.00 13.19 102 ALA A C 1
ATOM 794 O O . ALA A 1 124 ? 22.330 16.923 2.747 1.00 13.19 102 ALA A O 1
ATOM 796 N N . SER A 1 125 ? 22.230 15.200 4.203 1.00 12.50 103 SER A N 1
ATOM 797 C CA . SER A 1 125 ? 23.640 14.866 4.029 1.00 14.87 103 SER A CA 1
ATOM 798 C C . SER A 1 125 ? 23.963 14.592 2.567 1.00 14.36 103 SER A C 1
ATOM 799 O O . SER A 1 125 ? 24.903 15.172 2.011 1.00 16.11 103 SER A O 1
ATOM 802 N N A VAL A 1 126 ? 23.187 13.715 1.923 0.40 15.45 104 VAL A N 1
ATOM 803 N N B VAL A 1 126 ? 23.203 13.708 1.926 0.60 15.41 104 VAL A N 1
ATOM 804 C CA A VAL A 1 126 ? 23.539 13.285 0.570 0.40 17.29 104 VAL A CA 1
ATOM 805 C CA B VAL A 1 126 ? 23.551 13.321 0.563 0.60 17.29 104 VAL A CA 1
ATOM 806 C C A VAL A 1 126 ? 23.237 14.374 -0.454 0.40 21.95 104 VAL A C 1
ATOM 807 C C B VAL A 1 126 ? 23.285 14.463 -0.402 0.60 21.96 104 VAL A C 1
ATOM 808 O O A VAL A 1 126 ? 24.027 14.606 -1.377 0.40 20.22 104 VAL A O 1
ATOM 809 O O B VAL A 1 126 ? 24.134 14.805 -1.235 0.60 19.61 104 VAL A O 1
ATOM 816 N N . HIS A 1 127 ? 22.103 15.066 -0.310 1.00 16.01 105 HIS A N 1
ATOM 817 C CA . HIS A 1 127 ? 21.756 16.116 -1.257 1.00 18.52 105 HIS A CA 1
ATOM 818 C C . HIS A 1 127 ? 22.757 17.254 -1.192 1.00 19.71 105 HIS A C 1
ATOM 819 O O . HIS A 1 127 ? 23.303 17.682 -2.215 1.00 19.36 105 HIS A O 1
ATOM 826 N N . ASN A 1 128 ? 23.034 17.746 0.009 1.00 17.08 106 ASN A N 1
ATOM 827 C CA . ASN A 1 128 ? 23.906 18.902 0.102 1.00 15.52 106 ASN A CA 1
ATOM 828 C C . ASN A 1 128 ? 25.363 18.564 -0.163 1.00 17.13 106 ASN A C 1
ATOM 829 O O . ASN A 1 128 ? 26.075 19.384 -0.753 1.00 16.55 106 ASN A O 1
ATOM 834 N N . ALA A 1 129 ? 25.824 17.373 0.216 1.00 14.67 107 ALA A N 1
ATOM 835 C CA . ALA A 1 129 ? 27.205 17.024 -0.092 1.00 15.99 107 ALA A CA 1
ATOM 836 C C . ALA A 1 129 ? 27.442 17.051 -1.596 1.00 20.82 107 ALA A C 1
ATOM 837 O O . ALA A 1 129 ? 28.500 17.489 -2.060 1.00 18.82 107 ALA A O 1
ATOM 839 N N . MET A 1 130 ? 26.454 16.624 -2.377 1.00 19.32 108 MET A N 1
ATOM 840 C CA . MET A 1 130 ? 26.620 16.653 -3.824 1.00 23.44 108 MET A CA 1
ATOM 841 C C . MET A 1 130 ? 26.487 18.055 -4.399 1.00 23.89 108 MET A C 1
ATOM 842 O O . MET A 1 130 ? 26.935 18.293 -5.527 1.00 33.21 108 MET A O 1
ATOM 847 N N . GLN A 1 131 ? 25.922 18.991 -3.637 1.00 22.77 109 GLN A N 1
ATOM 848 C CA . GLN A 1 131 ? 25.804 20.375 -4.067 1.00 35.36 109 GLN A CA 1
ATOM 849 C C . GLN A 1 131 ? 27.098 21.164 -3.887 1.00 40.79 109 GLN A C 1
ATOM 850 O O . GLN A 1 131 ? 27.266 22.202 -4.536 1.00 27.66 109 GLN A O 1
ATOM 856 N N . LEU A 1 132 ? 28.004 20.705 -3.021 1.00 20.80 110 LEU A N 1
ATOM 857 C CA . LEU A 1 132 ? 29.177 21.492 -2.667 1.00 17.83 110 LEU A CA 1
ATOM 858 C C . LEU A 1 132 ? 30.076 21.688 -3.880 1.00 23.29 110 LEU A C 1
ATOM 859 O O . LEU A 1 132 ? 30.104 20.875 -4.804 1.00 20.69 110 LEU A O 1
ATOM 864 N N . LYS A 1 133 ? 30.820 22.781 -3.869 1.00 19.15 111 LYS A N 1
ATOM 865 C CA . LYS A 1 133 ? 31.780 23.077 -4.930 1.00 22.51 111 LYS A CA 1
ATOM 866 C C . LYS A 1 133 ? 33.134 23.365 -4.294 1.00 18.57 111 LYS A C 1
ATOM 867 O O . LYS A 1 133 ? 33.561 24.523 -4.196 1.00 21.15 111 LYS A O 1
ATOM 873 N N . PRO A 1 134 ? 33.817 22.329 -3.804 1.00 18.64 112 PRO A N 1
ATOM 874 C CA . PRO A 1 134 ? 35.151 22.541 -3.232 1.00 17.68 112 PRO A CA 1
ATOM 875 C C . PRO A 1 134 ? 36.091 23.083 -4.300 1.00 26.49 112 PRO A C 1
ATOM 876 O O . PRO A 1 134 ? 36.184 22.548 -5.408 1.00 25.38 112 PRO A O 1
ATOM 880 N N . GLY A 1 135 ? 36.769 24.181 -3.969 1.00 23.23 113 GLY A N 1
ATOM 881 C CA . GLY A 1 135 ? 37.611 24.901 -4.908 1.00 20.84 113 GLY A CA 1
ATOM 882 C C . GLY A 1 135 ? 37.087 26.281 -5.255 1.00 24.12 113 GLY A C 1
ATOM 883 O O . GLY A 1 135 ? 37.869 27.155 -5.639 1.00 27.57 113 GLY A O 1
ATOM 884 N N . LYS A 1 136 ? 35.783 26.489 -5.140 1.00 23.57 114 LYS A N 1
ATOM 885 C CA . LYS A 1 136 ? 35.374 27.884 -5.254 1.00 34.24 114 LYS A CA 1
ATOM 886 C C . LYS A 1 136 ? 35.438 28.557 -3.885 1.00 40.46 114 LYS A C 1
ATOM 887 O O . LYS A 1 136 ? 35.221 27.904 -2.858 1.00 41.15 114 LYS A O 1
ATOM 893 N N . PRO A 1 137 ? 35.749 29.853 -3.823 1.00 39.33 115 PRO A N 1
ATOM 894 C CA . PRO A 1 137 ? 35.723 30.550 -2.529 1.00 46.11 115 PRO A CA 1
ATOM 895 C C . PRO A 1 137 ? 34.327 30.485 -1.928 1.00 47.83 115 PRO A C 1
ATOM 896 O O . PRO A 1 137 ? 33.333 30.778 -2.594 1.00 30.96 115 PRO A O 1
ATOM 900 N N . ASN A 1 138 ? 34.253 30.059 -0.669 1.00 48.64 116 ASN A N 1
ATOM 901 C CA . ASN A 1 138 ? 32.974 29.827 -0.001 1.00 45.71 116 ASN A CA 1
ATOM 902 C C . ASN A 1 138 ? 32.095 28.820 -0.748 1.00 38.22 116 ASN A C 1
ATOM 903 O O . ASN A 1 138 ? 30.868 28.833 -0.595 1.00 33.10 116 ASN A O 1
ATOM 908 N N . GLY A 1 139 ? 32.689 27.947 -1.569 1.00 38.62 117 GLY A N 1
ATOM 909 C CA . GLY A 1 139 ? 31.925 26.977 -2.345 1.00 24.78 117 GLY A CA 1
ATOM 910 C C . GLY A 1 139 ? 31.338 25.836 -1.533 1.00 29.10 117 GLY A C 1
ATOM 911 O O . GLY A 1 139 ? 30.573 25.031 -2.077 1.00 26.48 117 GLY A O 1
ATOM 912 N N . TRP A 1 140 ? 31.684 25.741 -0.259 1.00 27.15 118 TRP A N 1
ATOM 913 C CA . TRP A 1 140 ? 31.076 24.769 0.638 1.00 22.72 118 TRP A CA 1
ATOM 914 C C . TRP A 1 140 ? 29.977 25.388 1.482 1.00 24.83 118 TRP A C 1
ATOM 915 O O . TRP A 1 140 ? 29.550 24.785 2.470 1.00 20.53 118 TRP A O 1
ATOM 926 N N . ARG A 1 141 ? 29.525 26.583 1.134 1.00 20.87 119 ARG A N 1
ATOM 927 C CA . ARG A 1 141 ? 28.425 27.211 1.839 1.00 23.72 119 ARG A CA 1
ATOM 928 C C . ARG A 1 141 ? 27.118 26.955 1.104 1.00 26.53 119 ARG A C 1
ATOM 929 O O . ARG A 1 141 ? 27.074 26.935 -0.131 1.00 27.10 119 ARG A O 1
ATOM 937 N N . ILE A 1 142 ? 26.064 26.732 1.879 1.00 16.05 120 ILE A N 1
ATOM 938 C CA . ILE A 1 142 ? 24.733 26.442 1.352 1.00 15.95 120 ILE A CA 1
ATOM 939 C C . ILE A 1 142 ? 23.748 27.381 2.035 1.00 14.47 120 ILE A C 1
ATOM 940 O O . ILE A 1 142 ? 24.045 27.957 3.094 1.00 16.48 120 ILE A O 1
ATOM 945 N N . PRO A 1 143 ? 22.567 27.562 1.454 1.00 18.59 121 PRO A N 1
ATOM 946 C CA . PRO A 1 143 ? 21.580 28.452 2.070 1.00 17.93 121 PRO A CA 1
ATOM 947 C C . PRO A 1 143 ? 20.966 27.838 3.323 1.00 17.94 121 PRO A C 1
ATOM 948 O O . PRO A 1 143 ? 20.948 26.616 3.516 1.00 16.53 121 PRO A O 1
ATOM 952 N N . PHE A 1 144 ? 20.472 28.721 4.189 1.00 15.30 122 PHE A N 1
ATOM 953 C CA . PHE A 1 144 ? 19.667 28.268 5.318 1.00 15.30 122 PHE A CA 1
ATOM 954 C C . PHE A 1 144 ? 18.481 27.465 4.801 1.00 18.07 122 PHE A C 1
ATOM 955 O O . PHE A 1 144 ? 17.916 27.767 3.746 1.00 19.11 122 PHE A O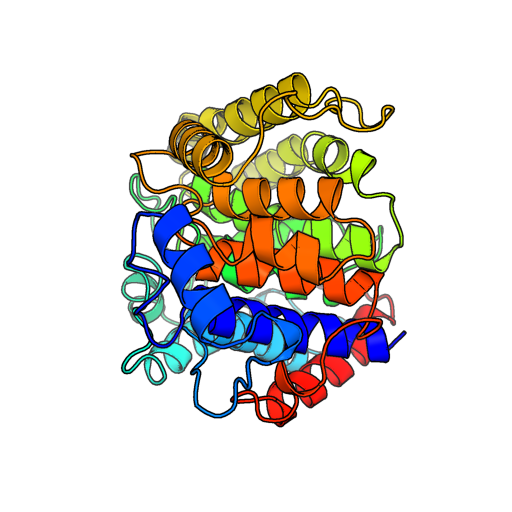 1
ATOM 963 N N . ASN A 1 145 ? 18.082 26.437 5.556 1.00 15.13 123 ASN A N 1
ATOM 964 C CA . ASN A 1 145 ? 16.916 25.652 5.178 1.00 17.12 123 ASN A CA 1
ATOM 965 C C . ASN A 1 145 ? 16.197 25.162 6.430 1.00 18.11 123 ASN A C 1
ATOM 966 O O . ASN A 1 145 ? 16.823 24.581 7.327 1.00 14.76 123 ASN A O 1
ATOM 971 N N . SER A 1 146 ? 14.872 25.354 6.457 1.00 16.82 124 SER A N 1
ATOM 972 C CA . SER A 1 146 ? 14.045 25.010 7.612 1.00 17.62 124 SER A CA 1
ATOM 973 C C . SER A 1 146 ? 13.999 23.512 7.894 1.00 16.60 124 SER A C 1
ATOM 974 O O . SER A 1 146 ? 13.597 23.109 8.994 1.00 15.31 124 SER A O 1
ATOM 977 N N . HIS A 1 147 ? 14.387 22.677 6.936 1.00 14.16 125 HIS A N 1
ATOM 978 C CA . HIS A 1 147 ? 14.292 21.234 7.095 1.00 14.50 125 HIS A CA 1
ATOM 979 C C . HIS A 1 147 ? 15.652 20.566 7.230 1.00 14.15 125 HIS A C 1
ATOM 980 O O . HIS A 1 147 ? 15.769 19.355 7.019 1.00 15.76 125 HIS A O 1
ATOM 987 N N . GLU A 1 148 ? 16.674 21.334 7.591 1.00 13.32 126 GLU A N 1
ATOM 988 C CA . GLU A 1 148 ? 18.040 20.832 7.728 1.00 12.23 126 GLU A CA 1
ATOM 989 C C . GLU A 1 148 ? 18.448 20.637 9.185 1.00 10.37 126 GLU A C 1
ATOM 990 O O . GLU A 1 148 ? 19.603 20.885 9.559 1.00 11.33 126 GLU A O 1
ATOM 996 N N . GLY A 1 149 ? 17.505 20.226 10.029 1.00 10.22 127 GLY A N 1
ATOM 997 C CA . GLY A 1 149 ? 17.765 19.997 11.434 1.00 10.31 127 GLY A CA 1
ATOM 998 C C . GLY A 1 149 ? 18.091 18.571 11.812 1.00 9.73 127 GLY A C 1
ATOM 999 O O . GLY A 1 149 ? 18.167 18.278 13.011 1.00 9.74 127 GLY A O 1
ATOM 1000 N N . GLY A 1 150 ? 18.305 17.688 10.841 1.00 9.88 128 GLY A N 1
ATOM 1001 C CA . GLY A 1 150 ? 18.622 16.301 11.119 1.00 9.92 128 GLY A CA 1
ATOM 1002 C C . GLY A 1 150 ? 19.964 16.130 11.805 1.00 8.16 128 GLY A C 1
ATOM 1003 O O . GLY A 1 150 ? 20.775 17.048 11.908 1.00 8.93 128 GLY A O 1
ATOM 1004 N N . CYS A 1 151 ? 20.191 14.901 12.275 1.00 7.83 129 CYS A N 1
ATOM 1005 C CA . CYS A 1 151 ? 21.393 14.546 13.020 1.00 9.40 129 CYS A CA 1
ATOM 1006 C C . CYS A 1 151 ? 22.621 14.280 12.146 1.00 9.17 129 CYS A C 1
ATOM 1007 O O . CYS A 1 151 ? 23.674 13.942 12.694 1.00 9.13 129 CYS A O 1
ATOM 1010 N N . GLY A 1 152 ? 22.531 14.458 10.824 1.00 9.12 130 GLY A N 1
ATOM 1011 C CA . GLY A 1 152 ? 23.651 14.125 9.954 1.00 10.36 130 GLY A CA 1
ATOM 1012 C C . GLY A 1 152 ? 24.900 14.948 10.219 1.00 9.78 130 GLY A C 1
ATOM 1013 O O . GLY A 1 152 ? 26.015 14.476 9.965 1.00 12.52 130 GLY A O 1
ATOM 1014 N N . ALA A 1 153 ? 24.750 16.185 10.708 1.00 9.06 131 ALA A N 1
ATOM 1015 C CA . ALA A 1 153 ? 25.938 16.953 11.098 1.00 8.98 131 ALA A CA 1
ATOM 1016 C C . ALA A 1 153 ? 26.516 16.475 12.434 1.00 8.78 131 ALA A C 1
ATOM 1017 O O . ALA A 1 153 ? 27.743 16.408 12.612 1.00 10.61 131 ALA A O 1
ATOM 1019 N N . ALA A 1 154 ? 25.652 16.162 13.399 1.00 8.69 132 ALA A N 1
ATOM 1020 C CA . ALA A 1 154 ? 26.115 15.724 14.712 1.00 8.34 132 ALA A CA 1
ATOM 1021 C C . ALA A 1 154 ? 26.848 14.393 14.630 1.00 10.16 132 ALA A C 1
ATOM 1022 O O . ALA A 1 154 ? 27.825 14.168 15.359 1.00 10.62 132 ALA A O 1
ATOM 1024 N N . MET A 1 155 ? 26.384 13.486 13.770 1.00 8.67 133 MET A N 1
ATOM 1025 C CA . MET A 1 155 ? 26.897 12.117 13.748 1.00 10.35 133 MET A CA 1
ATOM 1026 C C . MET A 1 155 ? 28.331 12.018 13.248 1.00 9.44 133 MET A C 1
ATOM 1027 O O . MET A 1 155 ? 28.966 10.977 13.438 1.00 11.41 133 MET A O 1
ATOM 1032 N N . ARG A 1 156 ? 28.847 13.062 12.603 1.00 9.13 134 ARG A N 1
ATOM 1033 C CA . ARG A 1 156 ? 30.157 13.023 11.964 1.00 10.23 134 ARG A CA 1
ATOM 1034 C C . ARG A 1 156 ? 31.136 14.015 12.563 1.00 9.29 134 ARG A C 1
ATOM 1035 O O . ARG A 1 156 ? 32.221 14.197 12.002 1.00 10.54 134 ARG A O 1
ATOM 1043 N N . ALA A 1 157 ? 30.802 14.637 13.696 1.00 8.87 135 ALA A N 1
ATOM 1044 C CA . ALA A 1 157 ? 31.572 15.753 14.215 1.00 8.17 135 ALA A CA 1
ATOM 1045 C C . ALA A 1 157 ? 32.465 15.401 15.392 1.00 9.19 135 ALA A C 1
ATOM 1046 O O . ALA A 1 157 ? 33.272 16.256 15.791 1.00 8.80 135 ALA A O 1
ATOM 1048 N N . MET A 1 158 ? 32.344 14.189 15.958 1.00 8.25 136 MET A N 1
ATOM 1049 C CA . MET A 1 158 ? 33.015 13.913 17.232 1.00 8.69 136 MET A CA 1
ATOM 1050 C C . MET A 1 158 ? 34.518 14.133 17.137 1.00 9.19 136 MET A C 1
ATOM 1051 O O . MET A 1 158 ? 35.139 14.714 18.038 1.00 9.37 136 MET A O 1
ATOM 1056 N N . CYS A 1 159 ? 35.128 13.658 16.057 1.00 8.10 137 CYS A N 1
ATOM 1057 C CA . CYS A 1 159 ? 36.579 13.758 15.934 1.00 9.33 137 CYS A CA 1
ATOM 1058 C C . CYS A 1 159 ? 37.096 15.194 15.849 1.00 8.99 137 CYS A C 1
ATOM 1059 O O . CYS A 1 159 ? 38.304 15.400 16.005 1.00 9.08 137 CYS A O 1
ATOM 1062 N N . ILE A 1 160 ? 36.235 16.190 15.649 1.00 8.58 138 ILE A N 1
ATOM 1063 C CA . ILE A 1 160 ? 36.677 17.579 15.766 1.00 8.50 138 ILE A CA 1
ATOM 1064 C C . ILE A 1 160 ? 37.175 17.863 17.185 1.00 7.40 138 ILE A C 1
ATOM 1065 O O . ILE A 1 160 ? 38.166 18.583 17.379 1.00 8.87 138 ILE A O 1
ATOM 1070 N N . GLY A 1 161 ? 36.517 17.275 18.192 1.00 8.07 139 GLY A N 1
ATOM 1071 C CA . GLY A 1 161 ? 36.991 17.364 19.564 1.00 9.09 139 GLY A CA 1
ATOM 1072 C C . GLY A 1 161 ? 38.250 16.564 19.844 1.00 9.90 139 GLY A C 1
ATOM 1073 O O . GLY A 1 161 ? 39.024 16.929 20.727 1.00 11.27 139 GLY A O 1
ATOM 1074 N N . LEU A 1 162 ? 38.461 15.454 19.123 1.00 9.19 140 LEU A N 1
ATOM 1075 C CA . LEU A 1 162 ? 39.738 14.736 19.210 1.00 9.72 140 LEU A CA 1
ATOM 1076 C C . LEU A 1 162 ? 40.866 15.601 18.667 1.00 8.48 140 LEU A C 1
ATOM 1077 O O . LEU A 1 162 ? 41.985 15.587 19.190 1.00 9.38 140 LEU A O 1
ATOM 1082 N N . ARG A 1 163 ? 40.576 16.382 17.636 1.00 9.09 141 ARG A N 1
ATOM 1083 C CA . ARG A 1 163 ? 41.604 17.191 16.990 1.00 9.34 141 ARG A CA 1
ATOM 1084 C C . ARG A 1 163 ? 41.903 18.465 17.769 1.00 9.03 141 ARG A C 1
ATOM 1085 O O . ARG A 1 163 ? 43.065 18.901 17.817 1.00 9.81 141 ARG A O 1
ATOM 1093 N N . PHE A 1 164 ? 40.884 19.077 18.369 1.00 8.43 142 PHE A N 1
ATOM 1094 C CA . PHE A 1 164 ? 41.018 20.386 19.009 1.00 9.93 142 PHE A CA 1
ATOM 1095 C C . PHE A 1 164 ? 40.539 20.326 20.459 1.00 9.21 142 PHE A C 1
ATOM 1096 O O . PHE A 1 164 ? 39.566 20.994 20.821 1.00 10.64 142 PHE A O 1
ATOM 1104 N N . PRO A 1 165 ? 41.193 19.547 21.323 1.00 8.68 143 PRO A N 1
ATOM 1105 C CA . PRO A 1 165 ? 40.685 19.377 22.689 1.00 10.68 143 PRO A CA 1
ATOM 1106 C C . PRO A 1 165 ? 41.165 20.420 23.684 1.00 12.09 143 PRO A C 1
ATOM 1107 O O . PRO A 1 165 ? 40.643 20.455 24.810 1.00 12.28 143 PRO A O 1
ATOM 1111 N N . HIS A 1 166 ? 42.128 21.259 23.322 1.00 11.01 144 HIS A N 1
ATOM 1112 C CA . HIS A 1 166 ? 42.722 22.172 24.293 1.00 11.73 144 HIS A CA 1
ATOM 1113 C C . HIS A 1 166 ? 41.859 23.406 24.493 1.00 12.80 144 HIS A C 1
ATOM 1114 O O . HIS A 1 166 ? 41.205 23.891 23.572 1.00 12.32 144 HIS A O 1
ATOM 1121 N N . HIS A 1 167 ? 41.884 23.927 25.723 1.00 13.39 145 HIS A N 1
ATOM 1122 C CA . HIS A 1 167 ? 41.095 25.113 26.024 1.00 14.22 145 HIS A CA 1
ATOM 1123 C C . HIS A 1 167 ? 41.423 26.255 25.075 1.00 13.57 145 HIS A C 1
ATOM 1124 O O . HIS A 1 167 ? 40.528 26.981 24.633 1.00 14.25 145 HIS A O 1
ATOM 1131 N N . SER A 1 168 ? 42.703 26.418 24.723 1.00 13.79 146 SER A N 1
ATOM 1132 C CA . SER A 1 168 ? 43.099 27.481 23.8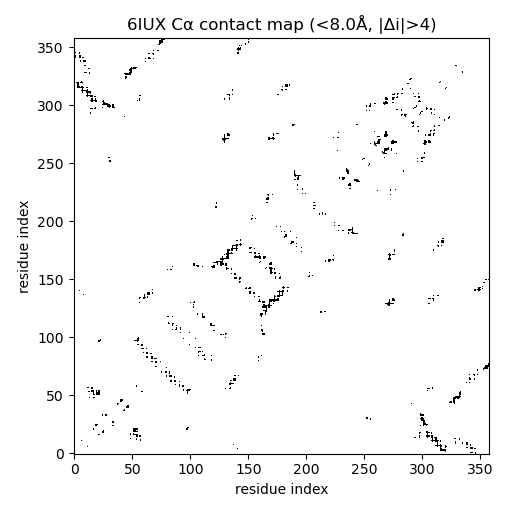04 1.00 14.76 146 SER A CA 1
ATOM 1133 C C . SER A 1 168 ? 42.492 27.311 22.418 1.00 14.68 146 SER A C 1
ATOM 1134 O O . SER A 1 168 ? 42.488 28.264 21.632 1.00 16.00 146 SER A O 1
ATOM 1137 N N . GLN A 1 169 ? 42.004 26.115 22.091 1.00 11.76 147 GLN A N 1
ATOM 1138 C CA . GLN A 1 169 ? 41.430 25.838 20.781 1.00 12.55 147 GLN A CA 1
ATOM 1139 C C . GLN A 1 169 ? 39.909 25.871 20.775 1.00 10.35 147 GLN A C 1
ATOM 1140 O O . GLN A 1 169 ? 39.305 25.500 19.766 1.00 11.82 147 GLN A O 1
ATOM 1146 N N . LEU A 1 170 ? 39.276 26.313 21.866 1.00 11.46 148 LEU A N 1
ATOM 1147 C CA . LEU A 1 170 ? 37.819 26.228 21.964 1.00 13.00 148 LEU A CA 1
ATOM 1148 C C . LEU A 1 170 ? 37.132 27.010 20.852 1.00 11.80 148 LEU A C 1
ATOM 1149 O O . LEU A 1 170 ? 36.145 26.546 20.271 1.00 11.16 148 LEU A O 1
ATOM 1154 N N . ASP A 1 171 ? 37.636 28.198 20.525 1.00 11.67 149 ASP A N 1
ATOM 1155 C CA . ASP A 1 171 ? 37.017 28.958 19.445 1.00 13.42 149 ASP A CA 1
ATOM 1156 C C . ASP A 1 171 ? 37.126 28.225 18.112 1.00 11.81 149 ASP A C 1
ATOM 1157 O O . ASP A 1 171 ? 36.183 28.239 17.311 1.00 12.21 149 ASP A O 1
ATOM 1162 N N . THR A 1 172 ? 38.261 27.559 17.870 1.00 11.44 150 THR A N 1
ATOM 1163 C CA . THR A 1 172 ? 38.397 26.733 16.670 1.00 10.88 150 THR A CA 1
ATOM 1164 C C . THR A 1 172 ? 37.430 25.553 16.685 1.00 9.81 150 THR A C 1
ATOM 1165 O O . THR A 1 172 ? 36.789 25.261 15.673 1.00 10.10 150 THR A O 1
ATOM 1169 N N . LEU A 1 173 ? 37.303 24.874 17.826 1.00 9.21 151 LEU A N 1
ATOM 1170 C CA . LEU A 1 173 ? 36.348 23.778 17.911 1.00 9.30 151 LEU A CA 1
ATOM 1171 C C . LEU A 1 173 ? 34.943 24.261 17.565 1.00 9.96 151 LEU A C 1
ATOM 1172 O O . LEU A 1 173 ? 34.216 23.603 16.814 1.00 9.48 151 LEU A O 1
ATOM 1177 N N . ILE A 1 174 ? 34.550 25.419 18.097 1.00 9.91 152 ILE A N 1
ATOM 1178 C CA . ILE A 1 174 ? 33.218 25.955 17.833 1.00 10.45 152 ILE A CA 1
ATOM 1179 C C . ILE A 1 174 ? 33.051 26.249 16.349 1.00 11.21 152 ILE A C 1
ATOM 1180 O O . ILE A 1 174 ? 32.064 25.853 15.723 1.00 11.01 152 ILE A O 1
ATOM 1185 N N . GLN A 1 175 ? 34.016 26.958 15.767 1.00 10.29 153 GLN A N 1
ATOM 1186 C CA . GLN A 1 175 ? 33.920 27.355 14.368 1.00 11.41 153 GLN A CA 1
ATOM 1187 C C . GLN A 1 175 ? 33.921 26.155 13.430 1.00 10.11 153 GLN A C 1
ATOM 1188 O O . GLN A 1 175 ? 33.108 26.087 12.502 1.00 10.71 153 GLN A O 1
ATOM 1194 N N . VAL A 1 176 ? 34.827 25.200 13.652 1.00 9.64 154 VAL A N 1
ATOM 1195 C CA . VAL A 1 176 ? 34.950 24.068 12.739 1.00 10.52 154 VAL A CA 1
ATOM 1196 C C . VAL A 1 176 ? 33.751 23.137 12.868 1.00 9.55 154 VAL A C 1
ATOM 1197 O O . VAL A 1 176 ? 33.248 22.622 11.866 1.00 9.91 154 VAL A O 1
ATOM 1201 N N A SER A 1 177 ? 33.282 22.886 14.092 0.59 9.71 155 SER A N 1
ATOM 1202 N N B SER A 1 177 ? 33.295 22.883 14.099 0.41 9.74 155 SER A N 1
ATOM 1203 C CA A SER A 1 177 ? 32.101 22.035 14.230 0.59 10.20 155 SER A CA 1
ATOM 1204 C CA B SER A 1 177 ? 32.090 22.076 14.286 0.41 10.20 155 SER A CA 1
ATOM 1205 C C A SER A 1 177 ? 30.877 22.677 13.578 0.59 9.66 155 SER A C 1
ATOM 1206 C C B SER A 1 177 ? 30.912 22.691 13.550 0.41 9.76 155 SER A C 1
ATOM 1207 O O A SER A 1 177 ? 30.118 22.003 12.871 0.59 9.18 155 SER A O 1
ATOM 1208 O O B SER A 1 177 ? 30.211 22.015 12.788 0.41 9.03 155 SER A O 1
ATOM 1213 N N . ILE A 1 178 ? 30.695 23.988 13.752 1.00 9.06 156 ILE A N 1
ATOM 1214 C CA . ILE A 1 178 ? 29.561 24.666 13.135 1.00 11.53 156 ILE A CA 1
ATOM 1215 C C . ILE A 1 178 ? 29.669 24.636 11.616 1.00 11.14 156 ILE A C 1
ATOM 1216 O O . ILE A 1 178 ? 28.699 24.325 10.917 1.00 11.22 156 ILE A O 1
ATOM 1221 N N . GLU A 1 179 ? 30.837 25.006 11.083 1.00 10.86 157 GLU A N 1
ATOM 1222 C CA . GLU A 1 179 ? 30.985 25.060 9.629 1.00 11.99 157 GLU A CA 1
ATOM 1223 C C . GLU A 1 179 ? 30.956 23.677 8.988 1.00 10.85 157 GLU A C 1
ATOM 1224 O O . GLU A 1 179 ? 30.324 23.506 7.940 1.00 13.24 157 GLU A O 1
ATOM 1230 N N . SER A 1 180 ? 31.591 22.671 9.607 1.00 12.27 158 SER A N 1
ATOM 1231 C CA . SER A 1 180 ? 31.431 21.303 9.115 1.00 11.91 158 SER A CA 1
ATOM 1232 C C . SER A 1 180 ? 29.960 20.926 9.074 1.00 11.74 158 SER A C 1
ATOM 1233 O O . SER A 1 180 ? 29.490 20.304 8.112 1.00 11.66 158 SER A O 1
ATOM 1236 N N . GLY A 1 181 ? 29.211 21.328 10.102 1.00 10.37 159 GLY A N 1
ATOM 1237 C CA . GLY A 1 181 ? 27.804 20.989 10.145 1.00 10.93 159 GLY A CA 1
ATOM 1238 C C . GLY A 1 181 ? 27.021 21.686 9.056 1.00 9.56 159 GLY A C 1
ATOM 1239 O O . GLY A 1 181 ? 26.220 21.062 8.355 1.00 10.96 159 GLY A O 1
ATOM 1240 N N . ARG A 1 182 ? 27.268 22.991 8.890 1.00 10.09 160 ARG A N 1
ATOM 1241 C CA . ARG A 1 182 ? 26.576 23.847 7.927 1.00 12.45 160 ARG A CA 1
ATOM 1242 C C . ARG A 1 182 ? 26.870 23.509 6.474 1.00 12.68 160 ARG A C 1
ATOM 1243 O O . ARG A 1 182 ? 26.183 24.033 5.588 1.00 14.74 160 ARG A O 1
ATOM 1251 N N . MET A 1 183 ? 27.855 22.662 6.192 1.00 10.85 161 MET A N 1
ATOM 1252 C CA . MET A 1 183 ? 28.050 22.236 4.814 1.00 13.06 161 MET A CA 1
ATOM 1253 C C . MET A 1 183 ? 26.889 21.398 4.315 1.00 14.24 161 MET A C 1
ATOM 1254 O O . MET A 1 183 ? 26.662 21.331 3.104 1.00 14.55 161 MET A O 1
ATOM 1259 N N . THR A 1 184 ? 26.146 20.748 5.213 1.00 11.49 162 THR A N 1
ATOM 1260 C CA . THR A 1 184 ? 24.941 20.030 4.805 1.00 12.81 162 THR A CA 1
ATOM 1261 C C . THR A 1 184 ? 23.713 20.379 5.620 1.00 12.80 162 THR A C 1
ATOM 1262 O O . THR A 1 184 ? 22.600 20.079 5.168 1.00 13.44 162 THR A O 1
ATOM 1266 N N . HIS A 1 185 ? 23.864 20.985 6.802 1.00 10.76 163 HIS A N 1
ATOM 1267 C CA . HIS A 1 185 ? 22.750 21.220 7.722 1.00 10.66 163 HIS A CA 1
ATOM 1268 C C . HIS A 1 185 ? 22.782 22.673 8.142 1.00 10.91 163 HIS A C 1
ATOM 1269 O O . HIS A 1 185 ? 23.252 23.005 9.232 1.00 10.88 163 HIS A O 1
ATOM 1276 N N . HIS A 1 186 ? 22.273 23.548 7.276 1.00 10.99 164 HIS A N 1
ATOM 1277 C CA . HIS A 1 186 ? 22.251 24.969 7.606 1.00 12.16 164 HIS A CA 1
ATOM 1278 C C . HIS A 1 186 ? 20.960 25.321 8.337 1.00 11.28 164 HIS A C 1
ATOM 1279 O O . HIS A 1 186 ? 20.023 25.919 7.796 1.00 12.82 164 HIS A O 1
ATOM 1286 N N . HIS A 1 187 ? 20.949 24.971 9.613 1.00 11.51 165 HIS A N 1
ATOM 1287 C CA . HIS A 1 187 ? 19.854 25.198 10.541 1.00 10.89 165 HIS A CA 1
ATOM 1288 C C . HIS A 1 187 ? 20.449 24.977 11.920 1.00 9.63 165 HIS A C 1
ATOM 1289 O O . HIS A 1 187 ? 21.158 23.978 12.108 1.00 10.40 165 HIS A O 1
ATOM 1296 N N . PRO A 1 188 ? 20.212 25.855 12.898 1.00 9.15 166 PRO A N 1
ATOM 1297 C CA . PRO A 1 188 ? 20.873 25.681 14.200 1.00 10.66 166 PRO A CA 1
ATOM 1298 C C . PRO A 1 188 ? 20.593 24.340 14.857 1.00 9.15 166 PRO A C 1
ATOM 1299 O O . PRO A 1 188 ? 21.483 23.798 15.522 1.00 9.85 166 PRO A O 1
ATOM 1303 N N . THR A 1 189 ? 19.396 23.780 14.710 1.00 8.80 167 THR A N 1
ATOM 1304 C CA . THR A 1 189 ? 19.169 22.470 15.314 1.00 9.22 167 THR A CA 1
ATOM 1305 C C . THR A 1 189 ? 20.139 21.441 14.748 1.00 10.00 167 THR A C 1
ATOM 1306 O O . THR A 1 189 ? 20.627 20.569 15.478 1.00 11.37 167 THR A O 1
ATOM 1310 N N . GLY A 1 190 ? 20.438 21.531 13.453 1.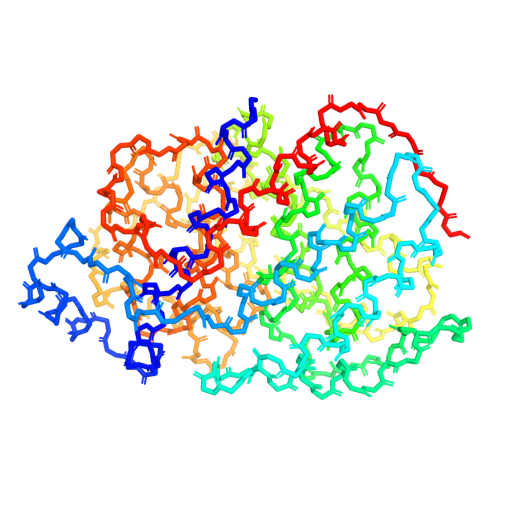00 9.45 168 GLY A N 1
ATOM 1311 C CA . GLY A 1 190 ? 21.419 20.667 12.821 1.00 9.50 168 GLY A CA 1
ATOM 1312 C C . GLY A 1 190 ? 22.846 20.956 13.255 1.00 9.19 168 GLY A C 1
ATOM 1313 O O . GLY A 1 190 ? 23.522 20.071 13.802 1.00 9.33 168 GLY A O 1
ATOM 1314 N N . TYR A 1 191 ? 23.337 22.182 13.045 1.00 8.56 169 TYR A N 1
ATOM 1315 C CA . TYR A 1 191 ? 24.756 22.402 13.282 1.00 8.56 169 TYR A CA 1
ATOM 1316 C C . TYR A 1 191 ? 25.118 22.537 14.752 1.00 10.28 169 TYR A C 1
ATOM 1317 O O . TYR A 1 191 ? 26.267 22.264 15.114 1.00 9.89 169 TYR A O 1
ATOM 1326 N N . LEU A 1 192 ? 24.182 22.922 15.619 1.00 8.93 170 LEU A N 1
ATOM 1327 C CA . LEU A 1 192 ? 24.512 22.913 17.032 1.00 9.40 170 LEU A CA 1
ATOM 1328 C C . LEU A 1 192 ? 24.669 21.497 17.552 1.00 9.29 170 LEU A C 1
ATOM 1329 O O . LEU A 1 192 ? 25.356 21.301 18.548 1.00 8.57 170 LEU A O 1
ATOM 1334 N N . GLY A 1 193 ? 24.075 20.515 16.876 1.00 9.45 171 GLY A N 1
ATOM 1335 C CA . GLY A 1 193 ? 24.346 19.135 17.241 1.00 8.65 171 GLY A CA 1
ATOM 1336 C C . GLY A 1 193 ? 25.776 18.740 16.943 1.00 8.90 171 GLY A C 1
ATOM 1337 O O . GLY A 1 193 ? 26.370 17.956 17.684 1.00 8.20 171 GLY A O 1
ATOM 1338 N N . ALA A 1 194 ? 26.348 19.281 15.856 1.00 7.88 172 ALA A N 1
ATOM 1339 C CA . ALA A 1 194 ? 27.770 19.078 15.585 1.00 9.52 172 ALA A CA 1
ATOM 1340 C C . ALA A 1 194 ? 28.630 19.701 16.674 1.00 8.39 172 ALA A C 1
ATOM 1341 O O . ALA A 1 194 ? 29.615 19.106 17.117 1.00 8.61 172 ALA A O 1
ATOM 1343 N N . LEU A 1 195 ? 28.245 20.878 17.156 1.00 8.76 173 LEU A N 1
ATOM 1344 C CA . LEU A 1 195 ? 28.961 21.494 18.265 1.00 8.70 173 LEU A CA 1
ATOM 1345 C C . LEU A 1 195 ? 28.911 20.609 19.500 1.00 8.66 173 LEU A C 1
ATOM 1346 O O . LEU A 1 195 ? 29.936 20.350 20.125 1.00 8.41 173 LEU A O 1
ATOM 1351 N N . ALA A 1 196 ? 27.732 20.098 19.839 1.00 8.37 174 ALA A N 1
ATOM 1352 C CA . ALA A 1 196 ? 27.632 19.240 21.017 1.00 9.17 174 ALA A CA 1
ATOM 1353 C C . ALA A 1 196 ? 28.488 17.984 20.860 1.00 8.67 174 ALA A C 1
ATOM 1354 O O . ALA A 1 196 ? 29.199 17.584 21.787 1.00 8.79 174 ALA A O 1
ATOM 1356 N N A SER A 1 197 ? 28.426 17.332 19.696 0.60 7.88 175 SER A N 1
ATOM 1357 N N B SER A 1 197 ? 28.429 17.374 19.678 0.40 8.05 175 SER A N 1
ATOM 1358 C CA A SER A 1 197 ? 29.211 16.118 19.484 0.60 8.27 175 SER A CA 1
ATOM 1359 C CA B SER A 1 197 ? 29.164 16.151 19.386 0.40 8.47 175 SER A CA 1
ATOM 1360 C C A SER A 1 197 ? 30.700 16.382 19.647 0.60 7.22 175 SER A C 1
ATOM 1361 C C B SER A 1 197 ? 30.667 16.345 19.556 0.40 7.16 175 SER A C 1
ATOM 1362 O O A SER A 1 197 ? 31.405 15.622 20.326 0.60 8.51 175 SER A O 1
ATOM 1363 O O B SER A 1 197 ? 31.350 15.500 20.148 0.40 7.59 175 SER A O 1
ATOM 1368 N N . ALA A 1 198 ? 31.196 17.453 19.030 1.00 7.46 176 ALA A N 1
ATOM 1369 C CA . ALA A 1 198 ? 32.624 17.751 19.109 1.00 7.81 176 ALA A CA 1
ATOM 1370 C C . ALA A 1 198 ? 33.024 18.175 20.516 1.00 7.67 176 ALA A C 1
ATOM 1371 O O . ALA A 1 198 ? 34.047 17.730 21.050 1.00 8.25 176 ALA A O 1
ATOM 1373 N N . LEU A 1 199 ? 32.234 19.061 21.124 1.00 7.53 177 LEU A N 1
ATOM 1374 C CA . LEU A 1 199 ? 32.557 19.589 22.442 1.00 8.15 177 LEU A CA 1
ATOM 1375 C C . LEU A 1 199 ? 32.631 18.480 23.482 1.00 7.67 177 LEU A C 1
ATOM 1376 O O . LEU A 1 199 ? 33.567 18.434 24.284 1.00 7.92 177 LEU A O 1
ATOM 1381 N N . PHE A 1 200 ? 31.652 17.569 23.484 1.00 7.24 178 PHE A N 1
ATOM 1382 C CA . PHE A 1 200 ? 31.645 16.534 24.509 1.00 8.85 178 PHE A CA 1
ATOM 1383 C C . PHE A 1 200 ? 32.794 15.568 24.297 1.00 8.19 178 PHE A C 1
ATOM 1384 O O . PHE A 1 200 ? 33.312 15.007 25.268 1.00 8.25 178 PHE A O 1
ATOM 1392 N N . THR A 1 201 ? 33.233 15.391 23.041 1.00 7.52 179 THR A N 1
ATOM 1393 C CA . THR A 1 201 ? 34.417 14.568 22.809 1.00 7.95 179 THR A CA 1
ATOM 1394 C C . THR A 1 201 ? 35.653 15.211 23.424 1.00 8.46 179 THR A C 1
ATOM 1395 O O . THR A 1 201 ? 36.456 14.525 24.071 1.00 8.76 179 THR A O 1
ATOM 1399 N N . ALA A 1 202 ? 35.805 16.531 23.252 1.00 8.45 180 ALA A N 1
ATOM 1400 C CA . ALA A 1 202 ? 36.907 17.245 23.894 1.00 9.01 180 ALA A CA 1
ATOM 1401 C C . ALA A 1 202 ? 36.836 17.121 25.416 1.00 8.75 180 ALA A C 1
ATOM 1402 O O . ALA A 1 202 ? 37.853 16.871 26.081 1.00 9.90 180 ALA A O 1
ATOM 1404 N N . TYR A 1 203 ? 35.637 17.272 25.993 1.00 8.58 181 TYR A N 1
ATOM 1405 C CA . TYR A 1 203 ? 35.472 17.092 27.431 1.00 9.88 181 TYR A CA 1
ATOM 1406 C C . TYR A 1 203 ? 35.917 15.703 27.857 1.00 9.77 181 TYR A C 1
ATOM 1407 O O . TYR A 1 203 ? 36.606 15.552 28.879 1.00 10.31 181 TYR A O 1
ATOM 1416 N N . ALA A 1 204 ? 35.525 14.675 27.100 1.00 9.16 182 ALA A N 1
ATOM 1417 C CA . ALA A 1 204 ? 35.934 13.307 27.407 1.00 11.36 182 ALA A CA 1
ATOM 1418 C C . ALA A 1 204 ? 37.452 13.141 27.325 1.00 11.92 182 ALA A C 1
ATOM 1419 O O . ALA A 1 204 ? 38.064 12.496 28.191 1.00 11.52 182 ALA A O 1
ATOM 1421 N N . VAL A 1 205 ? 38.079 13.717 26.298 1.00 9.74 183 VAL A N 1
ATOM 1422 C CA . VAL A 1 205 ? 39.537 13.666 26.162 1.00 10.85 183 VAL A CA 1
ATOM 1423 C C . VAL A 1 205 ? 40.208 14.221 27.410 1.00 12.62 183 VAL A C 1
ATOM 1424 O O . VAL A 1 205 ? 41.225 13.686 27.891 1.00 14.41 183 VAL A O 1
ATOM 1428 N N . ASN A 1 206 ? 39.626 15.267 27.980 1.00 11.27 184 ASN A N 1
ATOM 1429 C CA . ASN A 1 206 ? 40.194 15.982 29.110 1.00 13.74 184 ASN A CA 1
ATOM 1430 C C . ASN A 1 206 ? 39.729 15.446 30.448 1.00 13.21 184 ASN A C 1
ATOM 1431 O O . ASN A 1 206 ? 40.006 16.074 31.479 1.00 15.83 184 ASN A O 1
ATOM 1436 N N . SER A 1 207 ? 39.036 14.313 30.458 1.00 13.31 185 SER A N 1
ATOM 1437 C CA . SER A 1 207 ? 38.572 13.677 31.689 1.00 12.23 185 SER A CA 1
ATOM 1438 C C . SER A 1 207 ? 37.605 14.558 32.479 1.00 15.62 185 SER A C 1
ATOM 1439 O O . SER A 1 207 ? 37.544 14.478 33.709 1.00 16.48 185 SER A O 1
ATOM 1442 N N . ARG A 1 208 ? 36.834 15.400 31.808 1.00 12.83 186 ARG A N 1
ATOM 1443 C CA . ARG A 1 208 ? 35.804 16.160 32.516 1.00 11.97 186 ARG A CA 1
ATOM 1444 C C . ARG A 1 208 ? 34.642 15.230 32.863 1.00 12.13 186 ARG A C 1
ATOM 1445 O O . ARG A 1 208 ? 34.171 14.487 31.994 1.00 12.42 186 ARG A O 1
ATOM 1453 N N . PRO A 1 209 ? 34.168 15.216 34.108 1.00 13.34 187 PRO A N 1
ATOM 1454 C CA . PRO A 1 209 ? 33.060 14.307 34.488 1.00 13.03 187 PRO A CA 1
ATOM 1455 C C . PRO A 1 209 ? 31.829 14.532 33.624 1.00 11.49 187 PRO A C 1
ATOM 1456 O O . PRO A 1 209 ? 31.399 15.680 33.433 1.00 11.00 187 PRO A O 1
ATOM 1460 N N . PRO A 1 210 ? 31.212 13.456 33.103 1.00 10.12 188 PRO A N 1
ATOM 1461 C CA . PRO A 1 210 ? 30.055 13.641 32.211 1.00 9.06 188 PRO A CA 1
ATOM 1462 C C . PRO A 1 210 ? 28.927 14.480 32.785 1.00 8.59 188 PRO A C 1
ATOM 1463 O O . PRO A 1 210 ? 28.272 15.197 32.021 1.00 8.72 188 PRO A O 1
ATOM 1467 N N . LEU A 1 211 ? 28.682 14.448 34.098 1.00 10.16 189 LEU A N 1
ATOM 1468 C CA . LEU A 1 211 ? 27.596 15.259 34.636 1.00 9.43 189 LEU A CA 1
ATOM 1469 C C . LEU A 1 211 ? 27.814 16.755 34.426 1.00 9.70 189 LEU A C 1
ATOM 1470 O O . LEU A 1 211 ? 26.862 17.523 34.579 1.00 10.06 189 LEU A O 1
ATOM 1475 N N . GLN A 1 212 ? 29.030 17.199 34.084 1.00 9.81 190 GLN A N 1
ATOM 1476 C CA . GLN A 1 212 ? 29.299 18.607 33.809 1.00 10.11 190 GLN A CA 1
ATOM 1477 C C . GLN A 1 212 ? 29.104 18.995 32.348 1.00 9.72 190 GLN A C 1
ATOM 1478 O O . GLN A 1 212 ? 29.117 20.189 32.039 1.00 10.23 190 GLN A O 1
ATOM 1484 N N . TRP A 1 213 ? 28.945 18.026 31.437 1.00 8.48 191 TRP A N 1
ATOM 1485 C CA . TRP A 1 213 ? 29.019 18.334 30.006 1.00 8.80 191 TRP A CA 1
ATOM 1486 C C . TRP A 1 213 ? 27.871 19.227 29.558 1.00 8.38 191 TRP A C 1
ATOM 1487 O O . TRP A 1 213 ? 28.078 20.180 28.807 1.00 8.60 191 TRP A O 1
ATOM 1498 N N . GLY A 1 214 ? 26.643 18.903 29.961 1.00 8.79 192 GLY A N 1
ATOM 1499 C CA . GLY A 1 214 ? 25.498 19.668 29.492 1.00 9.51 192 GLY A CA 1
ATOM 1500 C C . GLY A 1 214 ? 25.599 21.138 29.851 1.00 9.64 192 GLY A C 1
ATOM 1501 O O . GLY A 1 214 ? 25.308 22.017 29.026 1.00 9.28 192 GLY A O 1
ATOM 1502 N N . LYS A 1 215 ? 26.012 21.420 31.090 1.00 8.97 193 LYS A N 1
ATOM 1503 C CA . LYS A 1 215 ? 26.223 22.798 31.512 1.00 10.56 193 LYS A CA 1
ATOM 1504 C C . LYS A 1 215 ? 27.252 23.489 30.629 1.00 10.68 193 LYS A C 1
ATOM 1505 O O . LYS A 1 215 ? 27.081 24.660 30.271 1.00 9.95 193 LYS A O 1
ATOM 1511 N N . GLY A 1 216 ? 28.329 22.774 30.267 1.00 9.56 194 GLY A N 1
ATOM 1512 C CA . GLY A 1 216 ? 29.336 23.350 29.393 1.00 11.29 194 GLY A CA 1
ATOM 1513 C C . GLY A 1 216 ? 28.767 23.740 28.047 1.00 10.35 194 GLY A C 1
ATOM 1514 O O . GLY A 1 216 ? 29.059 24.818 27.529 1.00 10.58 194 GLY A O 1
ATOM 1515 N N . LEU A 1 217 ? 27.936 22.878 27.467 1.00 9.14 195 LEU A N 1
ATOM 1516 C CA . LEU A 1 217 ? 27.283 23.211 26.208 1.00 10.42 195 LEU A CA 1
ATOM 1517 C C . LEU A 1 217 ? 26.409 24.452 26.352 1.00 9.55 195 LEU A C 1
ATOM 1518 O O . LEU A 1 217 ? 26.441 25.347 25.502 1.00 9.91 195 LEU A O 1
ATOM 1523 N N A MET A 1 218 ? 25.608 24.520 27.422 0.50 9.53 196 MET A N 1
ATOM 1524 N N B MET A 1 218 ? 25.607 24.512 27.419 0.50 9.52 196 MET A N 1
ATOM 1525 C CA A MET A 1 218 ? 24.727 25.673 27.594 0.50 9.97 196 MET A CA 1
ATOM 1526 C CA B MET A 1 218 ? 24.731 25.662 27.617 0.50 9.95 196 MET A CA 1
ATOM 1527 C C A MET A 1 218 ? 25.522 26.967 27.714 0.50 11.32 196 MET A C 1
ATOM 1528 C C B MET A 1 218 ? 25.530 26.955 27.699 0.50 11.33 196 MET A C 1
ATOM 1529 O O A MET A 1 218 ? 25.119 28.000 27.169 0.50 11.54 196 MET A O 1
ATOM 1530 O O B MET A 1 218 ? 25.132 27.975 27.125 0.50 11.50 196 MET A O 1
ATOM 1539 N N . GLU A 1 219 ? 26.665 26.926 28.402 1.00 10.80 197 GLU A N 1
ATOM 1540 C CA . GLU A 1 219 ? 27.481 28.126 28.554 1.00 12.25 197 GLU A CA 1
ATOM 1541 C C . GLU A 1 219 ? 28.124 28.552 27.243 1.00 13.44 197 GLU A C 1
ATOM 1542 O O . GLU A 1 219 ? 28.420 29.740 27.056 1.00 13.90 197 GLU A O 1
ATOM 1548 N N . LEU A 1 220 ? 28.345 27.623 26.322 1.00 11.67 198 LEU A N 1
ATOM 1549 C CA . LEU A 1 220 ? 29.009 27.951 25.071 1.00 11.12 198 LEU A CA 1
ATOM 1550 C C . LEU A 1 220 ? 28.041 28.333 23.963 1.00 11.19 198 LEU A C 1
ATOM 1551 O O . LEU A 1 220 ? 28.482 28.851 22.932 1.00 12.98 198 LEU A O 1
ATOM 1556 N N . LEU A 1 221 ? 26.740 28.109 24.131 1.00 12.05 199 LEU A N 1
ATOM 1557 C CA . LEU A 1 221 ? 25.805 28.491 23.077 1.00 12.91 199 LEU A CA 1
ATOM 1558 C C . LEU A 1 221 ? 25.873 29.972 22.730 1.00 12.78 199 LEU A C 1
ATOM 1559 O O . LEU A 1 221 ? 25.786 30.299 21.534 1.00 12.75 199 LEU A O 1
ATOM 1564 N N . PRO A 1 222 ? 26.036 30.901 23.679 1.00 12.62 200 PRO A N 1
ATOM 1565 C CA . PRO A 1 222 ? 26.197 32.304 23.267 1.00 13.96 200 PRO A CA 1
ATOM 1566 C C . PRO A 1 222 ? 27.445 32.558 22.435 1.00 13.64 200 PRO A C 1
ATOM 1567 O O . PRO A 1 222 ? 27.431 33.456 21.584 1.00 13.52 200 PRO A O 1
ATOM 1571 N N . GLU A 1 223 ? 28.518 31.788 22.644 1.00 13.77 201 GLU A N 1
ATOM 1572 C CA . GLU A 1 223 ? 29.701 31.924 21.799 1.00 14.17 201 GLU A CA 1
ATOM 1573 C C . GLU A 1 223 ? 29.428 31.406 20.394 1.00 11.92 201 GLU A C 1
ATOM 1574 O O . GLU A 1 223 ? 29.878 32.001 19.402 1.00 13.38 201 GLU A O 1
ATOM 1580 N N . ALA A 1 224 ? 28.664 30.316 20.286 1.00 12.08 202 ALA A N 1
ATOM 1581 C CA . ALA A 1 224 ? 28.229 29.846 18.977 1.00 10.91 202 ALA A CA 1
ATOM 1582 C C . ALA A 1 224 ? 27.385 30.902 18.275 1.00 10.60 202 ALA A C 1
ATOM 1583 O O . ALA A 1 224 ? 27.563 31.152 17.080 1.00 11.20 202 ALA A O 1
ATOM 1585 N N . LYS A 1 225 ? 26.457 31.535 19.001 1.00 11.14 203 LYS A N 1
ATOM 1586 C CA . LYS A 1 225 ? 25.646 32.575 18.374 1.00 11.28 203 LYS A CA 1
ATOM 1587 C C . LYS A 1 225 ? 26.507 33.741 17.904 1.00 10.96 203 LYS A C 1
ATOM 1588 O O . LYS A 1 225 ? 26.305 34.258 16.797 1.00 13.63 203 LYS A O 1
ATOM 1594 N N . LYS A 1 226 ? 27.478 34.133 18.722 1.00 10.58 204 LYS A N 1
ATOM 1595 C CA . LYS A 1 226 ? 28.396 35.205 18.340 1.00 14.17 204 LYS A CA 1
ATOM 1596 C C . LYS A 1 226 ? 29.100 34.882 17.026 1.00 15.69 204 LYS A C 1
ATOM 1597 O O . LYS A 1 226 ? 29.233 35.754 16.155 1.00 16.04 204 LYS A O 1
ATOM 1603 N N . TYR A 1 227 ? 29.532 33.625 16.854 1.00 13.45 205 TYR A N 1
ATOM 1604 C CA . TYR A 1 227 ? 30.168 33.216 15.601 1.00 13.30 205 TYR A CA 1
ATOM 1605 C C . TYR A 1 227 ? 29.195 33.305 14.428 1.00 11.78 205 TYR A C 1
ATOM 1606 O O . TYR A 1 227 ? 29.534 33.819 13.350 1.00 13.14 205 TYR A O 1
ATOM 1615 N N . ILE A 1 228 ? 27.976 32.797 14.608 1.00 11.72 206 ILE A N 1
ATOM 1616 C CA . ILE A 1 228 ? 26.998 32.795 13.524 1.00 12.43 206 ILE A CA 1
ATOM 1617 C C . ILE A 1 228 ? 26.673 34.219 13.094 1.00 14.12 206 ILE A C 1
ATOM 1618 O O . ILE A 1 228 ? 26.558 34.509 11.893 1.00 15.61 206 ILE A O 1
ATOM 1623 N N . VAL A 1 229 ? 26.514 35.121 14.065 1.00 15.06 207 VAL A N 1
ATOM 1624 C CA . VAL A 1 229 ? 26.149 36.496 13.739 1.00 17.91 207 VAL A CA 1
ATOM 1625 C C . VAL A 1 229 ? 27.254 37.144 12.926 1.00 19.62 207 VAL A C 1
ATOM 1626 O O . VAL A 1 229 ? 27.009 37.711 11.853 1.00 21.71 207 VAL A O 1
ATOM 1630 N N . GLN A 1 230 ? 28.486 37.067 13.426 1.00 15.13 208 GLN A N 1
ATOM 1631 C CA . GLN A 1 230 ? 29.595 37.727 12.749 1.00 20.65 208 GLN A CA 1
ATOM 1632 C C . GLN A 1 230 ? 29.900 37.092 11.400 1.00 20.48 208 GLN A C 1
ATOM 1633 O O . GLN A 1 230 ? 30.358 37.781 10.481 1.00 20.74 208 GLN A O 1
ATOM 1639 N N . SER A 1 231 ? 29.674 35.783 11.262 1.00 16.71 209 SER A N 1
ATOM 1640 C CA . SER A 1 231 ? 29.862 35.139 9.968 1.00 15.68 209 SER A CA 1
ATOM 1641 C C . SER A 1 231 ? 29.001 35.804 8.901 1.00 20.44 209 SER A C 1
ATOM 1642 O O . SER A 1 231 ? 29.433 35.973 7.752 1.00 20.52 209 SER A O 1
ATOM 1645 N N . GLY A 1 232 ? 27.773 36.182 9.256 1.00 17.02 210 GLY A N 1
ATOM 1646 C CA . GLY A 1 232 ? 26.965 37.044 8.421 1.00 19.66 210 GLY A CA 1
ATOM 1647 C C . GLY A 1 232 ? 26.049 36.360 7.436 1.00 22.41 210 GLY A C 1
ATOM 1648 O O . GLY A 1 232 ? 25.376 37.053 6.662 1.00 25.71 210 GLY A O 1
ATOM 1649 N N . TYR A 1 233 ? 25.999 35.030 7.424 1.00 18.46 211 TYR A N 1
ATOM 1650 C CA . TYR A 1 233 ? 25.156 34.298 6.491 1.00 19.25 211 TYR A CA 1
ATOM 1651 C C . TYR A 1 233 ? 23.810 33.979 7.138 1.00 20.98 211 TYR A C 1
ATOM 1652 O O . TYR A 1 233 ? 23.753 33.311 8.181 1.00 15.76 211 TYR A O 1
ATOM 1661 N N . PHE A 1 234 ? 22.736 34.448 6.510 1.00 16.62 212 PHE A N 1
ATOM 1662 C CA . PHE A 1 234 ? 21.363 34.152 6.917 1.00 18.98 212 PHE A CA 1
ATOM 1663 C C . PHE A 1 234 ? 21.162 34.371 8.415 1.00 20.63 212 PHE A C 1
ATOM 1664 O O . PHE A 1 234 ? 20.607 33.526 9.118 1.00 17.45 212 PHE A O 1
ATOM 1672 N N . VAL A 1 235 ? 21.633 35.521 8.912 1.00 18.17 213 VAL A N 1
ATOM 1673 C CA . VAL A 1 235 ? 21.639 35.751 10.356 1.00 18.92 213 VAL A CA 1
ATOM 1674 C C . VAL A 1 235 ? 20.222 35.751 10.907 1.00 19.78 213 VAL A C 1
ATOM 1675 O O . VAL A 1 235 ? 19.948 35.159 11.959 1.00 18.63 213 VAL A O 1
ATOM 1679 N N . GLU A 1 236 ? 19.301 36.409 10.201 1.00 19.55 214 GLU A N 1
ATOM 1680 C CA . GLU A 1 236 ? 17.919 36.504 10.660 1.00 20.85 214 GLU A CA 1
ATOM 1681 C C . GLU A 1 236 ? 17.288 35.126 10.811 1.00 19.23 214 GLU A C 1
ATOM 1682 O O . GLU A 1 236 ? 16.680 34.824 11.845 1.00 18.27 214 GLU A O 1
ATOM 1688 N N . GLU A 1 237 ? 17.445 34.271 9.799 1.00 18.28 215 GLU A N 1
ATOM 1689 C CA . GLU A 1 237 ? 16.862 32.933 9.845 1.00 16.65 215 GLU A CA 1
ATOM 1690 C C . GLU A 1 237 ? 17.506 32.085 10.933 1.00 14.59 215 GLU A C 1
ATOM 1691 O O . GLU A 1 237 ? 16.809 31.372 11.668 1.00 16.08 215 GLU A O 1
ATOM 1697 N N . ASN A 1 238 ? 18.828 32.157 11.054 1.00 12.69 216 ASN A N 1
ATOM 1698 C CA . ASN A 1 238 ? 19.503 31.409 12.107 1.00 13.59 216 ASN A CA 1
ATOM 1699 C C . ASN A 1 238 ? 19.011 31.841 13.481 1.00 13.65 216 ASN A C 1
ATOM 1700 O O . ASN A 1 238 ? 18.724 30.995 14.338 1.00 14.01 216 ASN A O 1
ATOM 1705 N N . LEU A 1 239 ? 18.865 33.151 13.702 1.00 13.17 217 LEU A N 1
ATOM 1706 C CA . LEU A 1 239 ? 18.410 33.611 15.009 1.00 15.31 217 LEU A CA 1
ATOM 1707 C C . LEU A 1 239 ? 16.962 33.214 15.267 1.00 13.42 217 LEU A C 1
ATOM 1708 O O . LEU A 1 239 ? 16.610 32.870 16.401 1.00 14.94 217 LEU A O 1
ATOM 1713 N N . GLN A 1 240 ? 16.119 33.243 14.235 1.00 14.40 218 GLN A N 1
ATOM 1714 C CA . GLN A 1 240 ? 14.710 32.905 14.410 0.94 16.38 218 GLN A CA 1
ATOM 1715 C C . GLN A 1 240 ? 14.520 31.464 14.861 1.00 18.73 218 GLN A C 1
ATOM 1716 O O . GLN A 1 240 ? 13.503 31.141 15.485 1.00 19.96 218 GLN A O 1
ATOM 1722 N N . HIS A 1 241 ? 15.476 30.584 14.558 1.00 14.34 219 HIS A N 1
ATOM 1723 C CA . HIS A 1 241 ? 15.333 29.158 14.823 1.00 14.07 219 HIS A CA 1
ATOM 1724 C C . HIS A 1 241 ? 16.210 28.698 15.975 1.00 16.07 219 HIS A C 1
ATOM 1725 O O . HIS A 1 241 ? 16.216 27.504 16.309 1.00 16.46 219 HIS A O 1
ATOM 1732 N N . TRP A 1 242 ? 16.899 29.629 16.631 1.00 12.14 220 TRP A N 1
ATOM 1733 C CA . TRP A 1 242 ? 17.903 29.294 17.637 1.00 13.72 220 TRP A CA 1
ATOM 1734 C C . TRP A 1 242 ? 17.291 28.673 18.883 1.00 13.92 220 TRP A C 1
ATOM 1735 O O . TRP A 1 242 ? 17.905 27.796 19.509 1.00 12.39 220 TRP A O 1
ATOM 1746 N N . SER A 1 243 ? 16.096 29.122 19.266 1.00 12.69 221 SER A N 1
ATOM 1747 C CA . SER A 1 243 ? 15.567 28.766 20.575 0.92 11.81 221 SER A CA 1
ATOM 1748 C C . SER A 1 243 ? 15.259 27.278 20.707 1.00 10.92 221 SER A C 1
ATOM 1749 O O . SER A 1 243 ? 15.275 26.757 21.830 1.00 13.07 221 SER A O 1
ATOM 1752 N N .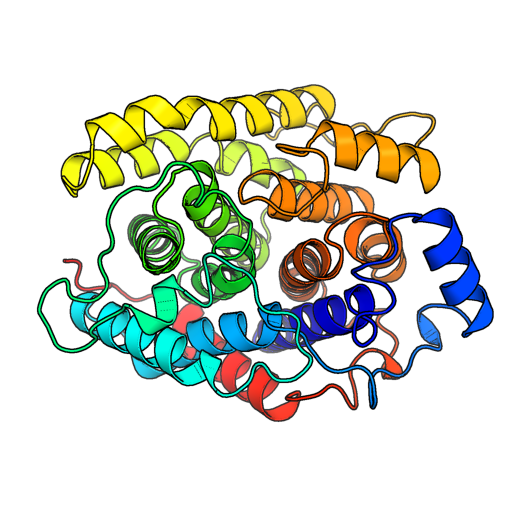 TYR A 1 244 ? 14.969 26.585 19.606 1.00 11.05 222 TYR A N 1
ATOM 1753 C CA . TYR A 1 244 ? 14.548 25.189 19.718 1.00 11.74 222 TYR A CA 1
ATOM 1754 C C . TYR A 1 244 ? 15.624 24.323 20.373 1.00 10.41 222 TYR A C 1
ATOM 1755 O O . TYR A 1 244 ? 15.360 23.636 21.361 1.00 9.72 222 TYR A O 1
ATOM 1764 N N . PHE A 1 245 ? 16.842 24.338 19.831 1.00 9.51 223 PHE A N 1
ATOM 1765 C CA . PHE A 1 245 ? 17.921 23.521 20.383 1.00 9.47 223 PHE A CA 1
ATOM 1766 C C . PHE A 1 245 ? 18.184 23.888 21.842 1.00 10.21 223 PHE A C 1
ATOM 1767 O O . PHE A 1 245 ? 18.302 23.016 22.712 1.00 9.63 223 PHE A O 1
ATOM 1775 N N . GLN A 1 246 ? 18.275 25.189 22.123 1.00 9.62 224 GLN A N 1
ATOM 1776 C CA . GLN A 1 246 ? 18.597 25.631 23.469 1.00 10.90 224 GLN A CA 1
ATOM 1777 C C . GLN A 1 246 ? 17.522 25.216 24.464 1.00 11.09 224 GLN A C 1
ATOM 1778 O O . GLN A 1 246 ? 17.828 24.742 25.560 1.00 11.25 224 GLN A O 1
ATOM 1784 N N . THR A 1 247 ? 16.256 25.387 24.093 1.00 10.51 225 THR A N 1
ATOM 1785 C CA . THR A 1 247 ? 15.163 25.064 25.007 1.00 10.74 225 THR A CA 1
ATOM 1786 C C . THR A 1 247 ? 15.068 23.561 25.257 1.00 9.79 225 THR A C 1
ATOM 1787 O O . THR A 1 247 ? 14.866 23.119 26.393 1.00 10.09 225 THR A O 1
ATOM 1791 N N . LYS A 1 248 ? 15.221 22.759 24.202 1.00 9.84 226 LYS A N 1
ATOM 1792 C CA . LYS A 1 248 ? 15.180 21.311 24.374 1.00 10.22 226 LYS A CA 1
ATOM 1793 C C . LYS A 1 248 ? 16.279 20.834 25.313 1.00 9.04 226 LYS A C 1
ATOM 1794 O O . LYS A 1 248 ? 16.040 20.000 26.192 1.00 9.59 226 LYS A O 1
ATOM 1800 N N . TRP A 1 249 ? 17.491 21.369 25.158 1.00 8.31 227 TRP A N 1
ATOM 1801 C CA . TRP A 1 249 ? 18.584 20.988 26.042 1.00 9.45 227 TRP A CA 1
ATOM 1802 C C . TRP A 1 249 ? 18.361 21.486 27.469 1.00 10.18 227 TRP A C 1
ATOM 1803 O O . TRP A 1 249 ? 18.588 20.745 28.427 1.00 9.77 227 TRP A O 1
ATOM 1814 N N . GLU A 1 250 ? 17.914 22.732 27.637 1.00 9.62 228 GLU A N 1
ATOM 1815 C CA . GLU A 1 250 ? 17.621 23.248 28.973 1.00 10.84 228 GLU A CA 1
ATOM 1816 C C . GLU A 1 250 ? 16.617 22.363 29.685 1.00 10.42 228 GLU A C 1
ATOM 1817 O O . GLU A 1 250 ? 16.802 22.013 30.856 1.00 10.77 228 GLU A O 1
ATOM 1823 N N . ASN A 1 251 ? 15.539 22.002 28.995 1.00 10.33 229 ASN A N 1
ATOM 1824 C CA . ASN A 1 251 ? 14.496 21.205 29.627 1.00 11.36 229 ASN A CA 1
ATOM 1825 C C . ASN A 1 251 ? 14.990 19.808 29.975 1.00 11.02 229 ASN A C 1
ATOM 1826 O O . ASN A 1 251 ? 14.623 19.260 31.019 1.00 10.92 229 ASN A O 1
ATOM 1831 N N . TYR A 1 252 ? 15.792 19.195 29.094 1.00 9.24 230 TYR A N 1
ATOM 1832 C CA . TYR A 1 252 ? 16.359 17.882 29.377 1.00 10.56 230 TYR A CA 1
ATOM 1833 C C . TYR A 1 252 ? 17.266 17.941 30.602 1.00 8.15 230 TYR A C 1
ATOM 1834 O O . TYR A 1 252 ? 17.166 17.102 31.512 1.00 8.86 230 TYR A O 1
ATOM 1843 N N . LEU A 1 253 ? 18.144 18.947 30.652 1.00 8.66 231 LEU A N 1
ATOM 1844 C CA . LEU A 1 253 ? 19.066 19.045 31.777 1.00 10.34 231 LEU A CA 1
ATOM 1845 C C . LEU A 1 253 ? 18.319 19.300 33.083 1.00 9.79 231 LEU A C 1
ATOM 1846 O O . LEU A 1 253 ? 18.663 18.733 34.126 1.00 10.29 231 LEU A O 1
ATOM 1851 N N . LYS A 1 254 ? 17.265 20.113 33.032 1.00 9.79 232 LYS A N 1
ATOM 1852 C CA . LYS A 1 254 ? 16.447 20.324 34.227 1.00 11.53 232 LYS A CA 1
ATOM 1853 C C . LYS A 1 254 ? 15.776 19.031 34.674 1.00 11.55 232 LYS A C 1
ATOM 1854 O O . LYS A 1 254 ? 15.735 18.728 35.874 1.00 12.16 232 LYS A O 1
ATOM 1860 N N . LEU A 1 255 ? 15.250 18.252 33.722 1.00 10.55 233 LEU A N 1
ATOM 1861 C CA . LEU A 1 255 ? 14.604 16.988 34.060 1.00 12.35 233 LEU A CA 1
ATOM 1862 C C . LEU A 1 255 ? 15.562 16.056 34.790 1.00 11.60 233 LEU A C 1
ATOM 1863 O O . LEU A 1 255 ? 15.184 15.417 35.781 1.00 12.71 233 LEU A O 1
ATOM 1868 N N . ARG A 1 256 ? 16.812 15.974 34.327 1.00 10.49 234 ARG A N 1
ATOM 1869 C CA . ARG A 1 256 ? 17.822 15.112 34.922 1.00 10.90 234 ARG A CA 1
ATOM 1870 C C . ARG A 1 256 ? 18.482 15.725 36.147 1.00 10.32 234 ARG A C 1
ATOM 1871 O O . ARG A 1 256 ? 19.233 15.028 36.840 1.00 12.27 234 ARG A O 1
ATOM 1879 N N . GLY A 1 257 ? 18.212 16.996 36.432 1.00 11.67 235 GLY A N 1
ATOM 1880 C CA . GLY A 1 257 ? 18.773 17.659 37.594 1.00 12.48 235 GLY A CA 1
ATOM 1881 C C . GLY A 1 257 ? 20.208 18.103 37.446 1.00 10.97 235 GLY A C 1
ATOM 1882 O O . GLY A 1 257 ? 20.888 18.301 38.462 1.00 13.65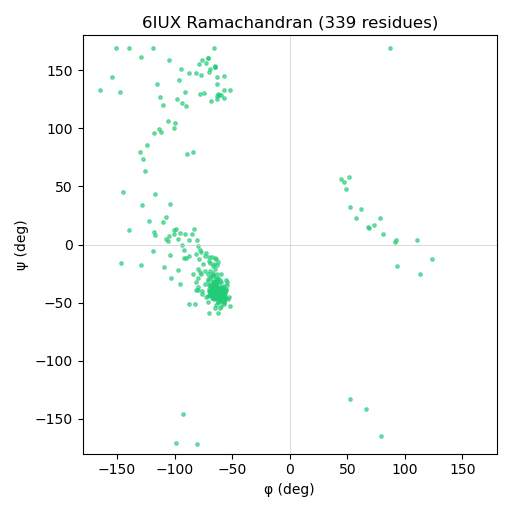 235 GLY A O 1
ATOM 1883 N N . ILE A 1 258 ? 20.686 18.294 36.215 1.00 10.20 236 ILE A N 1
ATOM 1884 C CA . ILE A 1 258 ? 22.087 18.561 35.935 1.00 10.65 236 ILE A CA 1
ATOM 1885 C C . ILE A 1 258 ? 22.291 19.885 35.191 1.00 9.87 236 ILE A C 1
ATOM 1886 O O . ILE A 1 258 ? 23.327 20.088 34.564 1.00 10.70 236 ILE A O 1
ATOM 1891 N N . LEU A 1 259 ? 21.318 20.796 35.247 1.00 11.02 237 LEU A N 1
ATOM 1892 C CA . LEU A 1 259 ? 21.432 22.032 34.475 1.00 10.90 237 LEU A CA 1
ATOM 1893 C C . LEU A 1 259 ? 22.711 22.795 34.802 1.00 12.52 237 LEU A C 1
ATOM 1894 O O . LEU A 1 259 ? 23.354 23.355 33.903 1.00 12.52 237 LEU A O 1
ATOM 1899 N N . ASP A 1 260 ? 23.102 22.834 36.074 1.00 11.06 238 ASP A N 1
ATOM 1900 C CA . ASP A 1 260 ? 24.265 23.616 36.469 1.00 11.53 238 ASP A CA 1
ATOM 1901 C C . ASP A 1 260 ? 25.539 22.786 36.574 1.00 11.11 238 ASP A C 1
ATOM 1902 O O . ASP A 1 260 ? 26.570 23.304 37.004 1.00 11.98 238 ASP A O 1
ATOM 1907 N N . GLY A 1 261 ? 25.497 21.503 36.215 1.00 10.61 239 GLY A N 1
ATOM 1908 C CA . GLY A 1 261 ? 26.722 20.730 36.206 1.00 11.76 239 GLY A CA 1
ATOM 1909 C C . GLY A 1 261 ? 27.273 20.361 37.561 1.00 13.06 239 GLY A C 1
ATOM 1910 O O . GLY A 1 261 ? 28.441 19.980 37.659 1.00 15.10 239 GLY A O 1
ATOM 1911 N N . GLU A 1 262 ? 26.468 20.459 38.621 1.00 11.48 240 GLU A N 1
ATOM 1912 C CA . GLU A 1 262 ? 26.951 20.246 39.978 1.00 11.32 240 GLU A CA 1
ATOM 1913 C C . GLU A 1 262 ? 26.095 19.235 40.740 1.00 14.67 240 GLU A C 1
ATOM 1914 O O . GLU A 1 262 ? 25.927 19.344 41.960 1.00 16.87 240 GLU A O 1
ATOM 1920 N N . SER A 1 263 ? 25.565 18.223 40.051 1.00 13.73 241 SER A N 1
ATOM 1921 C CA . SER A 1 263 ? 24.759 17.208 40.719 1.00 13.34 241 SER A CA 1
ATOM 1922 C C . SER A 1 263 ? 24.828 15.922 39.906 1.00 13.52 241 SER A C 1
ATOM 1923 O O . SER A 1 263 ? 24.859 15.966 38.676 1.00 14.44 241 SER A O 1
ATOM 1926 N N . ALA A 1 264 ? 24.839 14.783 40.590 1.00 13.80 242 ALA A N 1
ATOM 1927 C CA . ALA A 1 264 ? 24.672 13.524 39.881 1.00 14.75 242 ALA A CA 1
ATOM 1928 C C . ALA A 1 264 ? 23.291 13.495 39.230 1.00 14.76 242 ALA A C 1
ATOM 1929 O O . ALA A 1 264 ? 22.326 14.023 39.797 1.00 14.19 242 ALA A O 1
ATOM 1931 N N . PRO A 1 265 ? 23.157 12.906 38.039 1.00 12.71 243 PRO A N 1
ATOM 1932 C CA . PRO A 1 265 ? 21.843 12.857 37.381 1.00 12.49 243 PRO A CA 1
ATOM 1933 C C . PRO A 1 265 ? 20.862 11.943 38.106 1.00 11.49 243 PRO A C 1
ATOM 1934 O O . PRO A 1 265 ? 21.243 10.961 38.748 1.00 14.46 243 PRO A O 1
ATOM 1938 N N . THR A 1 266 ? 19.583 12.282 37.982 1.00 11.60 244 THR A N 1
ATOM 1939 C CA . THR A 1 266 ? 18.479 11.486 38.504 1.00 13.42 244 THR A CA 1
ATOM 1940 C C . THR A 1 266 ? 17.680 10.940 37.334 1.00 12.74 244 THR A C 1
ATOM 1941 O O . THR A 1 266 ? 17.266 11.700 36.454 1.00 13.69 244 THR A O 1
ATOM 1945 N N . PHE A 1 267 ? 17.473 9.634 37.321 1.00 12.64 245 PHE A N 1
ATOM 1946 C CA . PHE A 1 267 ? 16.711 8.990 36.264 1.00 11.67 245 PHE A CA 1
ATOM 1947 C C . PHE A 1 267 ? 15.321 8.598 36.759 1.00 13.05 245 PHE A C 1
ATOM 1948 O O . PHE A 1 267 ? 15.097 8.482 37.969 1.00 16.00 245 PHE A O 1
ATOM 1956 N N . PRO A 1 268 ? 14.360 8.406 35.861 1.00 14.05 246 PRO A N 1
ATOM 1957 C CA . PRO A 1 268 ? 13.009 8.024 36.300 1.00 16.58 246 PRO A CA 1
ATOM 1958 C C . PRO A 1 268 ? 13.017 6.652 36.956 1.00 16.17 246 PRO A C 1
ATOM 1959 O O . PRO A 1 268 ? 13.861 5.801 36.665 1.00 14.67 246 PRO A O 1
ATOM 1963 N N . GLU A 1 269 ? 12.051 6.445 37.854 1.00 15.66 247 GLU A N 1
ATOM 1964 C CA . GLU A 1 269 ? 11.935 5.161 38.535 1.00 17.60 247 GLU A CA 1
ATOM 1965 C C . GLU A 1 269 ? 11.670 4.029 37.551 1.00 14.70 247 GLU A C 1
ATOM 1966 O O . GLU A 1 269 ? 12.240 2.939 37.680 1.00 19.15 247 GLU A O 1
ATOM 1972 N N . SER A 1 270 ? 10.813 4.260 36.570 1.00 14.57 248 SER A N 1
ATOM 1973 C CA . SER A 1 270 ? 10.500 3.260 35.555 1.00 18.05 248 SER A CA 1
ATOM 1974 C C . SER A 1 270 ? 11.195 3.701 34.276 1.00 18.73 248 SER A C 1
ATOM 1975 O O . SER A 1 270 ? 10.771 4.672 33.637 1.00 21.08 248 SER A O 1
ATOM 1978 N N . PHE A 1 271 ? 12.273 3.012 33.917 1.00 15.62 249 PHE A N 1
ATOM 1979 C CA . PHE A 1 271 ? 13.070 3.429 32.769 1.00 12.20 249 PHE A CA 1
ATOM 1980 C C . PHE A 1 271 ? 13.617 2.216 32.023 1.00 11.62 249 PHE A C 1
ATOM 1981 O O . PHE A 1 271 ? 14.785 2.168 31.634 1.00 12.71 249 PHE A O 1
ATOM 1989 N N . GLY A 1 272 ? 12.753 1.232 31.808 1.00 11.98 250 GLY A N 1
ATOM 1990 C CA . GLY A 1 272 ? 13.081 0.077 31.002 1.00 11.10 250 GLY A CA 1
ATOM 1991 C C . GLY A 1 272 ? 12.957 0.389 29.522 1.00 11.77 250 GLY A C 1
ATOM 1992 O O . GLY A 1 272 ? 12.771 1.534 29.100 1.00 11.29 250 GLY A O 1
ATOM 1993 N N . VAL A 1 273 ? 13.067 -0.667 28.718 1.00 11.12 251 VAL A N 1
ATOM 1994 C CA . VAL A 1 273 ? 13.178 -0.506 27.268 1.00 11.24 251 VAL A CA 1
ATOM 1995 C C . VAL A 1 273 ? 11.997 0.278 26.703 1.00 11.53 251 VAL A C 1
ATOM 1996 O O . VAL A 1 273 ? 12.170 1.233 25.930 1.00 10.91 251 VAL A O 1
ATOM 2000 N N . LYS A 1 274 ? 10.775 -0.115 27.073 1.00 11.49 252 LYS A N 1
ATOM 2001 C CA . LYS A 1 274 ? 9.593 0.554 26.538 1.00 13.46 252 LYS A CA 1
ATOM 2002 C C . LYS A 1 274 ? 9.527 2.007 26.994 1.00 12.26 252 LYS A C 1
ATOM 2003 O O . LYS A 1 274 ? 9.222 2.909 26.202 1.00 12.50 252 LYS A O 1
ATOM 2009 N N . GLU A 1 275 ? 9.835 2.257 28.259 1.00 11.22 253 GLU A N 1
ATOM 2010 C CA . GLU A 1 275 ? 9.778 3.622 28.765 1.00 12.06 253 GLU A CA 1
ATOM 2011 C C . GLU A 1 275 ? 10.818 4.504 28.086 1.00 11.69 253 GLU A C 1
ATOM 2012 O O . GLU A 1 275 ? 10.558 5.683 27.820 1.00 11.09 253 GLU A O 1
ATOM 2018 N N . ARG A 1 276 ? 11.989 3.945 27.762 1.00 10.72 254 ARG A N 1
ATOM 2019 C CA . ARG A 1 276 ? 12.997 4.724 27.056 1.00 10.56 254 ARG A CA 1
ATOM 2020 C C . ARG A 1 276 ? 12.553 5.047 25.638 1.00 10.76 254 ARG A C 1
ATOM 2021 O O . ARG A 1 276 ? 12.755 6.174 25.177 1.00 10.13 254 ARG A O 1
ATOM 2029 N N . ASP A 1 277 ? 11.929 4.094 24.936 1.00 10.03 255 ASP A N 1
ATOM 2030 C CA . ASP A 1 277 ? 11.381 4.399 23.612 1.00 12.21 255 ASP A CA 1
ATOM 2031 C C . ASP A 1 277 ? 10.402 5.569 23.692 1.00 11.46 255 ASP A C 1
ATOM 2032 O O . ASP A 1 277 ? 10.443 6.488 22.862 1.00 10.91 255 ASP A O 1
ATOM 2037 N N . GLN A 1 278 ? 9.519 5.563 24.700 1.00 12.53 256 GLN A N 1
ATOM 2038 C CA . GLN A 1 278 ? 8.551 6.645 24.842 1.00 11.69 256 GLN A CA 1
ATOM 2039 C C . GLN A 1 278 ? 9.252 7.962 25.139 1.00 11.80 256 GLN A C 1
ATOM 2040 O O . GLN A 1 278 ? 8.893 9.010 24.588 1.00 11.82 256 GLN A O 1
ATOM 2046 N N . PHE A 1 279 ? 10.266 7.923 25.998 1.00 9.78 257 PHE A N 1
ATOM 2047 C CA . PHE A 1 279 ? 11.006 9.136 26.312 1.00 10.14 257 PHE A CA 1
ATOM 2048 C C . PHE A 1 279 ? 11.733 9.675 25.084 1.00 9.76 257 PHE A C 1
ATOM 2049 O O . PHE A 1 279 ? 11.737 10.890 24.837 1.00 9.46 257 PHE A O 1
ATOM 2057 N N . TYR A 1 280 ? 12.363 8.793 24.304 1.00 9.86 258 TYR A N 1
ATOM 2058 C CA . TYR A 1 280 ? 13.090 9.256 23.126 1.00 10.04 258 TYR A CA 1
ATOM 2059 C C . TYR A 1 280 ? 12.131 9.865 22.115 1.00 9.97 258 TYR A C 1
ATOM 2060 O O . TYR A 1 280 ? 12.462 10.852 21.449 1.00 9.94 258 TYR A O 1
ATOM 2069 N N . THR A 1 281 ? 10.924 9.312 22.003 1.00 10.10 259 THR A N 1
ATOM 2070 C CA . THR A 1 281 ? 9.932 9.936 21.137 1.00 11.11 259 THR A CA 1
ATOM 2071 C C . THR A 1 281 ? 9.564 11.322 21.652 1.00 10.80 259 THR A C 1
ATOM 2072 O O . THR A 1 281 ? 9.407 12.263 20.866 1.00 10.63 259 THR A O 1
ATOM 2076 N N . SER A 1 282 ? 9.463 11.476 22.970 1.00 9.78 260 SER A N 1
ATOM 2077 C CA . SER A 1 282 ? 9.145 12.788 23.529 1.00 11.12 260 SER A CA 1
ATOM 2078 C C . SER A 1 282 ? 10.234 13.816 23.241 1.00 10.39 260 SER A C 1
ATOM 2079 O O . SER A 1 282 ? 9.935 14.997 23.041 1.00 11.73 260 SER A O 1
ATOM 2082 N N . LEU A 1 283 ? 11.500 13.391 23.193 1.00 9.34 261 LEU A N 1
ATOM 2083 C CA . LEU A 1 283 ? 12.585 14.315 22.893 1.00 9.52 261 LEU A CA 1
ATOM 2084 C C . LEU A 1 283 ? 12.601 14.711 21.434 1.00 10.71 261 LEU A C 1
ATOM 2085 O O . LEU A 1 283 ? 13.132 15.776 21.106 1.00 10.57 261 LEU A O 1
ATOM 2090 N N . SER A 1 284 ? 12.024 13.893 20.565 1.00 9.58 262 SER A N 1
ATOM 2091 C CA . SER A 1 284 ? 12.222 14.021 19.131 1.00 10.27 262 SER A CA 1
ATOM 2092 C C . SER A 1 284 ? 11.517 15.258 18.584 1.00 10.18 262 SER A C 1
ATOM 2093 O O . SER A 1 284 ? 10.600 15.821 19.202 1.00 11.27 262 SER A O 1
ATOM 2096 N N . TYR A 1 285 ? 11.962 15.673 17.400 1.00 10.54 263 TYR A N 1
ATOM 2097 C CA . TYR A 1 285 ? 11.328 16.787 16.708 1.00 11.14 263 TYR A CA 1
ATOM 2098 C C . TYR A 1 285 ? 9.978 16.402 16.130 1.00 12.38 263 TYR A C 1
ATOM 2099 O O . TYR A 1 285 ? 9.017 17.176 16.233 1.00 12.42 263 TYR A O 1
ATOM 2108 N N . SER A 1 286 ? 9.893 15.244 15.490 1.00 12.10 264 SER A N 1
ATOM 2109 C CA . SER A 1 286 ? 8.700 14.893 14.731 1.00 14.00 264 SER A CA 1
ATOM 2110 C C . SER A 1 286 ? 8.310 13.435 14.894 1.00 13.68 264 SER A C 1
ATOM 2111 O O . SER A 1 286 ? 7.464 12.950 14.127 1.00 15.37 264 SER A O 1
ATOM 2114 N N . GLY A 1 287 ? 8.887 12.719 15.855 1.00 12.39 265 GLY A N 1
ATOM 2115 C CA . GLY A 1 287 ? 8.464 11.374 16.188 1.00 13.22 265 GLY A CA 1
ATOM 2116 C C . GLY A 1 287 ? 9.551 10.322 16.119 1.00 13.48 265 GLY A C 1
ATOM 2117 O O . GLY A 1 287 ? 9.323 9.191 16.576 1.00 15.80 265 GLY A O 1
ATOM 2118 N N . TRP A 1 288 ? 10.718 10.607 15.546 1.00 11.89 266 TRP A N 1
ATOM 2119 C CA . TRP A 1 288 ? 11.773 9.599 15.397 1.00 11.75 266 TRP A CA 1
ATOM 2120 C C . TRP A 1 288 ? 12.935 9.980 16.317 1.00 9.90 266 TRP A C 1
ATOM 2121 O O . TRP A 1 288 ? 13.770 10.825 15.975 1.00 11.29 266 TRP A O 1
ATOM 2132 N N . GLY A 1 289 ? 12.968 9.371 17.501 1.00 9.38 267 GLY A N 1
ATOM 2133 C CA . GLY A 1 289 ? 13.921 9.761 18.529 1.00 9.84 267 GLY A CA 1
ATOM 2134 C C . GLY A 1 289 ? 15.365 9.549 18.131 1.00 9.12 267 GLY A C 1
ATOM 2135 O O . GLY A 1 289 ? 15.759 8.456 17.712 1.00 9.84 267 GLY A O 1
ATOM 2136 N N . GLY A 1 290 ? 16.165 10.598 18.264 1.00 8.61 268 GLY A N 1
ATOM 2137 C CA . GLY A 1 290 ? 17.572 10.548 17.920 1.00 10.20 268 GLY A CA 1
ATOM 2138 C C . GLY A 1 290 ? 17.896 10.959 16.505 1.00 9.74 268 GLY A C 1
ATOM 2139 O O . GLY A 1 290 ? 19.066 10.884 16.104 1.00 11.54 268 GLY A O 1
ATOM 2140 N N . SER A 1 291 ? 16.916 11.397 15.726 1.00 9.57 269 SER A N 1
ATOM 2141 C CA . SER A 1 291 ? 17.146 11.670 14.310 1.00 9.04 269 SER A CA 1
ATOM 2142 C C . SER A 1 291 ? 17.507 13.115 14.010 1.00 9.85 269 SER A C 1
ATOM 2143 O O . SER A 1 291 ? 17.727 13.449 12.835 1.00 10.83 269 SER A O 1
ATOM 2146 N N . SER A 1 292 ? 17.578 13.969 15.024 1.00 8.80 270 SER A N 1
ATOM 2147 C CA . SER A 1 292 ? 17.844 15.383 14.821 1.00 8.53 270 SER A CA 1
ATOM 2148 C C . SER A 1 292 ? 19.129 15.804 15.520 1.00 7.70 270 SER A C 1
ATOM 2149 O O . SER A 1 292 ? 19.697 15.089 16.355 1.00 8.19 270 SER A O 1
ATOM 2152 N N . GLY A 1 293 ? 19.577 17.020 15.204 1.00 8.64 271 GLY A N 1
ATOM 2153 C CA . GLY A 1 293 ? 20.782 17.534 15.826 1.00 9.67 271 GLY A CA 1
ATOM 2154 C C . GLY A 1 293 ? 20.683 17.739 17.323 1.00 8.31 271 GLY A C 1
ATOM 2155 O O . GLY A 1 293 ? 21.689 17.669 18.020 1.00 9.06 271 GLY A O 1
ATOM 2156 N N . HIS A 1 294 ? 19.491 18.028 17.844 1.00 8.11 272 HIS A N 1
ATOM 2157 C CA . HIS A 1 294 ? 19.381 18.215 19.286 1.00 8.91 272 HIS A CA 1
ATOM 2158 C C . HIS A 1 294 ? 19.321 16.888 20.031 1.00 8.41 272 HIS A C 1
ATOM 2159 O O . HIS A 1 294 ? 19.912 16.778 21.112 1.00 10.40 272 HIS A O 1
ATOM 2166 N N . ASP A 1 295 ? 18.612 15.881 19.492 1.00 8.68 273 ASP A N 1
ATOM 2167 C CA . ASP A 1 295 ? 18.316 14.682 20.271 1.00 8.54 273 ASP A CA 1
ATOM 2168 C C . ASP A 1 295 ? 19.274 13.528 20.023 1.00 8.39 273 ASP A C 1
ATOM 2169 O O . ASP A 1 295 ? 19.399 12.675 20.901 1.00 8.11 273 ASP A O 1
ATOM 2174 N N . ALA A 1 296 ? 19.986 13.475 18.895 1.00 8.40 274 ALA A N 1
ATOM 2175 C CA . ALA A 1 296 ? 21.010 12.439 18.745 1.00 8.65 274 ALA A CA 1
ATOM 2176 C C . ALA A 1 296 ? 22.080 12.549 19.823 1.00 8.16 274 ALA A C 1
ATOM 2177 O O . ALA A 1 296 ? 22.322 11.556 20.537 1.00 8.53 274 ALA A O 1
ATOM 2179 N N . PRO A 1 297 ? 22.721 13.699 20.032 1.00 7.64 275 PRO A N 1
ATOM 2180 C CA . PRO A 1 297 ? 23.691 13.777 21.128 1.00 8.48 275 PRO A CA 1
ATOM 2181 C C . PRO A 1 297 ? 23.034 13.704 22.489 1.00 7.67 275 PRO A C 1
ATOM 2182 O O . PRO A 1 297 ? 23.666 13.232 23.437 1.00 8.26 275 PRO A O 1
ATOM 2186 N N . MET A 1 298 ? 21.774 14.125 22.607 1.00 7.58 276 MET A N 1
ATOM 2187 C CA . MET A 1 298 ? 21.089 14.097 23.893 1.00 8.69 276 MET A CA 1
ATOM 2188 C C . MET A 1 298 ? 20.860 12.666 24.365 1.00 7.41 276 MET A C 1
ATOM 2189 O O . MET A 1 298 ? 21.107 12.346 25.532 1.00 8.09 276 MET A O 1
ATOM 2194 N N . ILE A 1 299 ? 20.390 11.801 23.470 1.00 7.05 277 ILE A N 1
ATOM 2195 C CA . ILE A 1 299 ? 20.179 10.406 23.842 1.00 8.37 277 ILE A CA 1
ATOM 2196 C C . ILE A 1 299 ? 21.512 9.704 24.103 1.00 8.25 277 ILE A C 1
ATOM 2197 O O . ILE A 1 299 ? 21.642 8.921 25.054 1.00 8.00 277 ILE A O 1
ATOM 2202 N N . ALA A 1 300 ? 22.527 9.989 23.279 1.00 7.53 278 ALA A N 1
ATOM 2203 C CA . ALA A 1 300 ? 23.861 9.461 23.538 1.00 7.96 278 ALA A CA 1
ATOM 2204 C C . ALA A 1 300 ? 24.361 9.904 24.912 1.00 8.07 278 ALA A C 1
ATOM 2205 O O . ALA A 1 300 ? 24.966 9.110 25.648 1.00 7.33 278 ALA A O 1
ATOM 2207 N N . TYR A 1 301 ? 24.100 11.167 25.278 1.00 7.40 279 TYR A N 1
ATOM 2208 C CA . TYR A 1 301 ? 24.562 11.688 26.560 1.00 7.99 279 TYR A CA 1
ATOM 2209 C C . TYR A 1 301 ? 23.811 11.042 27.720 1.00 7.75 279 TYR A C 1
ATOM 2210 O O . TYR A 1 301 ? 24.424 10.639 28.718 1.00 7.41 279 TYR A O 1
ATOM 2219 N N . ASP A 1 302 ? 22.499 10.856 27.560 1.00 7.11 280 ASP A N 1
ATOM 2220 C CA . ASP A 1 302 ? 21.695 10.186 28.579 1.00 8.92 280 ASP A CA 1
ATOM 2221 C C . ASP A 1 302 ? 22.228 8.780 28.830 1.00 8.31 280 ASP A C 1
ATOM 2222 O O . ASP A 1 302 ? 22.326 8.341 29.982 1.00 9.12 280 ASP A O 1
ATOM 2227 N N . ALA A 1 303 ? 22.626 8.079 27.755 1.00 8.21 281 ALA A N 1
ATOM 2228 C CA . ALA A 1 303 ? 23.210 6.743 27.873 1.00 9.07 281 ALA A CA 1
ATOM 2229 C C . ALA A 1 303 ? 24.555 6.781 28.594 1.00 8.85 281 ALA A C 1
ATOM 2230 O O . ALA A 1 303 ? 24.812 5.960 29.479 1.00 8.44 281 ALA A O 1
ATOM 2232 N N . VAL A 1 304 ? 25.434 7.710 28.227 1.00 8.75 282 VAL A N 1
ATOM 2233 C CA . VAL A 1 304 ? 26.718 7.852 28.908 1.00 9.64 282 VAL A CA 1
ATOM 2234 C C . VAL A 1 304 ? 26.522 8.100 30.395 1.00 9.25 282 VAL A C 1
ATOM 2235 O O . VAL A 1 304 ? 27.206 7.496 31.229 1.00 9.30 282 VAL A O 1
ATOM 2239 N N . LEU A 1 305 ? 25.583 8.979 30.746 1.00 8.38 283 LEU A N 1
ATOM 2240 C CA . LEU A 1 305 ? 25.376 9.339 32.143 1.00 9.65 283 LEU A CA 1
ATOM 2241 C C . LEU A 1 305 ? 24.960 8.129 32.956 1.00 11.03 283 LEU A C 1
ATOM 2242 O O . LEU A 1 305 ? 25.370 7.982 34.112 1.00 13.31 283 LEU A O 1
ATOM 2247 N N . ALA A 1 306 ? 24.145 7.256 32.381 1.00 9.47 284 ALA A N 1
ATOM 2248 C CA . ALA A 1 306 ? 23.659 6.094 33.113 1.00 11.04 284 ALA A CA 1
ATOM 2249 C C . ALA A 1 306 ? 24.666 4.956 33.128 1.00 12.23 284 ALA A C 1
ATOM 2250 O O . ALA A 1 306 ? 24.729 4.209 34.115 1.00 11.75 284 ALA A O 1
ATOM 2252 N N . ALA A 1 307 ? 25.467 4.809 32.072 1.00 9.98 285 ALA A N 1
ATOM 2253 C CA . ALA A 1 307 ? 26.212 3.571 31.867 1.00 10.16 285 ALA A CA 1
ATOM 2254 C C . ALA A 1 307 ? 27.520 3.525 32.631 1.00 11.19 285 ALA A C 1
ATOM 2255 O O . ALA A 1 307 ? 27.995 2.423 32.935 1.00 10.83 285 ALA A O 1
ATOM 2257 N N . GLY A 1 308 ? 28.119 4.671 32.949 1.00 11.19 286 GLY A N 1
ATOM 2258 C CA . GLY A 1 308 ? 29.447 4.635 33.542 1.00 11.83 286 GLY A CA 1
ATOM 2259 C C . GLY A 1 308 ? 30.377 3.795 32.687 1.00 12.79 286 GLY A C 1
ATOM 2260 O O . GLY A 1 308 ? 30.359 3.876 31.454 1.00 11.44 286 GLY A O 1
ATOM 2261 N N . ASP A 1 309 ? 31.125 2.902 33.335 1.00 11.70 287 ASP A N 1
ATOM 2262 C CA . ASP A 1 309 ? 32.121 2.084 32.652 1.00 13.03 287 ASP A CA 1
ATOM 2263 C C . ASP A 1 309 ? 31.550 0.829 31.978 1.00 11.99 287 ASP A C 1
ATOM 2264 O O . ASP A 1 309 ? 32.335 -0.050 31.588 1.00 12.71 287 ASP A O 1
ATOM 2269 N N . SER A 1 310 ? 30.229 0.723 31.830 1.00 11.84 288 SER A N 1
ATOM 2270 C CA . SER A 1 310 ? 29.579 -0.471 31.286 1.00 11.62 288 SER A CA 1
ATOM 2271 C C . SER A 1 310 ? 29.234 -0.273 29.807 1.00 11.95 288 SER A C 1
ATOM 2272 O O . SER A 1 310 ? 28.238 0.379 29.468 1.00 10.30 288 SER A O 1
ATOM 2275 N N . TRP A 1 311 ? 30.013 -0.905 28.930 1.00 9.78 289 TRP A N 1
ATOM 2276 C CA . TRP A 1 311 ? 29.689 -0.931 27.504 1.00 9.67 289 TRP A CA 1
ATOM 2277 C C . TRP A 1 311 ? 28.318 -1.557 27.253 1.00 9.92 289 TRP A C 1
ATOM 2278 O O . TRP A 1 311 ? 27.552 -1.081 26.408 1.00 9.34 289 TRP A O 1
ATOM 2289 N N . LYS A 1 312 ? 27.995 -2.639 27.963 1.00 10.28 290 LYS A N 1
ATOM 2290 C CA . LYS A 1 312 ? 26.698 -3.277 27.774 1.00 11.13 290 LYS A CA 1
ATOM 2291 C C . LYS A 1 312 ? 25.545 -2.331 28.100 1.00 8.82 290 LYS A C 1
ATOM 2292 O O . LYS A 1 312 ? 24.540 -2.292 27.379 1.00 9.61 290 LYS A O 1
ATOM 2298 N N . GLU A 1 313 ? 25.646 -1.592 29.205 1.00 9.83 291 GLU A N 1
ATOM 2299 C CA . GLU A 1 313 ? 24.577 -0.651 29.514 1.00 10.97 291 GLU A CA 1
ATOM 2300 C C . GLU A 1 313 ? 24.517 0.477 28.492 1.00 8.63 291 GLU A C 1
ATOM 2301 O O . GLU A 1 313 ? 23.422 0.874 28.082 1.00 9.89 291 GLU A O 1
ATOM 2307 N N . LEU A 1 314 ? 25.678 0.987 28.069 1.00 9.39 292 LEU A N 1
ATOM 2308 C CA . LEU A 1 314 ? 25.704 1.991 27.012 1.00 9.41 292 LEU A CA 1
ATOM 2309 C C . LEU A 1 314 ? 24.957 1.490 25.783 1.00 9.78 292 LEU A C 1
ATOM 2310 O O . LEU A 1 314 ? 24.097 2.186 25.229 1.00 8.87 292 LEU A O 1
ATOM 2315 N N . ALA A 1 315 ? 25.233 0.256 25.374 1.00 9.26 293 ALA A N 1
ATOM 2316 C CA . ALA A 1 315 ? 24.598 -0.298 24.185 1.00 8.60 293 ALA A CA 1
ATOM 2317 C C . ALA A 1 315 ? 23.093 -0.455 24.370 1.00 8.52 293 ALA A C 1
ATOM 2318 O O . ALA A 1 315 ? 22.299 -0.147 23.469 1.00 8.55 293 ALA A O 1
ATOM 2320 N N . HIS A 1 316 ? 22.674 -0.958 25.532 1.00 9.03 294 HIS A N 1
ATOM 2321 C CA . HIS A 1 316 ? 21.252 -1.152 25.766 1.00 9.43 294 HIS A CA 1
ATOM 2322 C C . HIS A 1 316 ? 20.477 0.153 25.682 1.00 11.55 294 HIS A C 1
ATOM 2323 O O . HIS A 1 316 ? 19.296 0.143 25.314 1.00 11.47 294 HIS A O 1
ATOM 2330 N N . ARG A 1 317 ? 21.107 1.270 26.028 1.00 9.66 295 ARG A N 1
ATOM 2331 C CA . ARG A 1 317 ? 20.415 2.550 26.035 1.00 10.66 295 ARG A CA 1
ATOM 2332 C C . ARG A 1 317 ? 20.599 3.354 24.756 1.00 11.03 295 ARG A C 1
ATOM 2333 O O . ARG A 1 317 ? 19.685 4.097 24.371 1.00 12.12 295 ARG A O 1
ATOM 2341 N N . ALA A 1 318 ? 21.761 3.264 24.105 1.00 8.89 296 ALA A N 1
ATOM 2342 C CA . ALA A 1 318 ? 22.052 4.107 22.956 1.00 8.87 296 ALA A CA 1
ATOM 2343 C C . ALA A 1 318 ? 22.080 3.361 21.639 1.00 9.23 296 ALA A C 1
ATOM 2344 O O . ALA A 1 318 ? 21.987 4.011 20.597 1.00 9.73 296 ALA A O 1
ATOM 2346 N N . PHE A 1 319 ? 22.243 2.038 21.638 1.00 8.28 297 PHE A N 1
ATOM 2347 C CA . PHE A 1 319 ? 22.336 1.314 20.376 1.00 8.24 297 PHE A CA 1
ATOM 2348 C C . PHE A 1 319 ? 21.052 0.590 20.036 1.00 8.22 297 PHE A C 1
ATOM 2349 O O . PHE A 1 319 ? 20.783 0.344 18.850 1.00 10.55 297 PHE A O 1
ATOM 2357 N N . PHE A 1 320 ? 20.295 0.184 21.050 1.00 8.76 298 PHE A N 1
ATOM 2358 C CA . PHE A 1 320 ? 19.189 -0.749 20.873 1.00 9.55 298 PHE A CA 1
ATOM 2359 C C . PHE A 1 320 ? 17.940 -0.072 21.421 1.00 9.96 298 PHE A C 1
ATOM 2360 O O . PHE A 1 320 ? 17.580 -0.199 22.599 1.00 11.97 298 PHE A O 1
ATOM 2368 N N . HIS A 1 321 ? 17.309 0.726 20.572 1.00 10.72 299 HIS A N 1
ATOM 2369 C CA . HIS A 1 321 ? 16.051 1.397 20.875 1.00 9.93 299 HIS A CA 1
ATOM 2370 C C . HIS A 1 321 ? 15.338 1.572 19.551 1.00 9.23 299 HIS A C 1
ATOM 2371 O O . HIS A 1 321 ? 15.936 1.395 18.484 1.00 10.20 299 HIS A O 1
ATOM 2378 N N . GLY A 1 322 ? 14.061 1.963 19.618 1.00 9.08 300 GLY A N 1
ATOM 2379 C CA . GLY A 1 322 ? 13.237 2.053 18.433 1.00 10.19 300 GLY A CA 1
ATOM 2380 C C . GLY A 1 322 ? 13.408 3.281 17.562 1.00 10.57 300 GLY A C 1
ATOM 2381 O O . GLY A 1 322 ? 12.725 3.378 16.532 1.00 12.65 300 GLY A O 1
ATOM 2382 N N . GLY A 1 323 ? 14.273 4.222 17.925 1.00 9.90 301 GLY A N 1
ATOM 2383 C CA . GLY A 1 323 ? 14.478 5.434 17.148 1.00 9.79 301 GLY A CA 1
ATOM 2384 C C . GLY A 1 323 ? 15.598 5.301 16.145 1.00 9.64 301 GLY A C 1
ATOM 2385 O O . GLY A 1 323 ? 15.843 4.235 15.578 1.00 10.88 301 GLY A O 1
ATOM 2386 N N . ASP A 1 324 ? 16.304 6.402 15.935 1.00 9.71 302 ASP A N 1
ATOM 2387 C CA . ASP A 1 324 ? 17.425 6.459 15.002 1.00 10.87 302 ASP A CA 1
ATOM 2388 C C . ASP A 1 324 ? 18.660 5.948 15.745 1.00 9.95 302 ASP A C 1
ATOM 2389 O O . ASP A 1 324 ? 19.515 6.707 16.220 1.00 11.06 302 ASP A O 1
ATOM 2394 N N . SER A 1 325 ? 18.758 4.629 15.838 1.00 9.98 303 SER A N 1
ATOM 2395 C CA . SER A 1 325 ? 19.687 4.005 16.770 1.00 10.09 303 SER A CA 1
ATOM 2396 C C . SER A 1 325 ? 21.124 3.979 16.269 1.00 9.34 303 SER A C 1
ATOM 2397 O O . SER A 1 325 ? 22.046 3.991 17.095 1.00 10.45 303 SER A O 1
ATOM 2400 N N . ASP A 1 326 ? 21.358 3.941 14.955 1.00 8.93 304 ASP A N 1
ATOM 2401 C CA . ASP A 1 326 ? 22.746 3.981 14.504 1.00 9.75 304 ASP A CA 1
ATOM 2402 C C . ASP A 1 326 ? 23.409 5.319 14.822 1.00 9.49 304 ASP A C 1
ATOM 2403 O O . ASP A 1 326 ? 24.598 5.350 15.167 1.00 10.46 304 ASP A O 1
ATOM 2408 N N . SER A 1 327 ? 22.653 6.417 14.778 1.00 8.72 305 SER A N 1
ATOM 2409 C CA . SER A 1 327 ? 23.230 7.730 15.027 1.00 10.08 305 SER A CA 1
ATOM 2410 C C . SER A 1 327 ? 23.481 7.982 16.507 1.00 9.63 305 SER A C 1
ATOM 2411 O O . SER A 1 327 ? 24.539 8.499 16.872 1.00 9.93 305 SER A O 1
ATOM 2414 N N . THR A 1 328 ? 22.545 7.611 17.383 1.00 8.47 306 THR A N 1
ATOM 2415 C CA . THR A 1 328 ? 22.838 7.738 18.804 1.00 8.93 306 THR A CA 1
ATOM 2416 C C . THR A 1 328 ? 23.983 6.818 19.205 1.00 8.90 306 THR A C 1
ATOM 2417 O O . THR A 1 328 ? 24.809 7.174 20.055 1.00 8.18 306 THR A O 1
ATOM 2421 N N . ALA A 1 329 ? 24.080 5.655 18.566 1.00 7.32 307 ALA A N 1
ATOM 2422 C CA . ALA A 1 329 ? 25.163 4.720 18.857 1.00 8.84 307 ALA A CA 1
ATOM 2423 C C . ALA A 1 329 ? 26.517 5.255 18.419 1.00 8.24 307 ALA A C 1
ATOM 2424 O O . ALA A 1 329 ? 27.503 5.113 19.144 1.00 8.71 307 ALA A O 1
ATOM 2426 N N . ALA A 1 330 ? 26.592 5.856 17.234 1.00 8.99 308 ALA A N 1
ATOM 2427 C CA . ALA A 1 330 ? 27.874 6.357 16.746 1.00 9.66 308 ALA A CA 1
ATOM 2428 C C . ALA A 1 330 ? 28.424 7.437 17.665 1.00 9.05 308 ALA A C 1
ATOM 2429 O O . ALA A 1 330 ? 29.627 7.485 17.933 1.00 9.00 308 ALA A O 1
ATOM 2431 N N . ILE A 1 331 ? 27.549 8.302 18.161 1.00 7.79 309 ILE A N 1
ATOM 2432 C CA . ILE A 1 331 ? 27.982 9.380 19.047 1.00 8.01 309 ILE A CA 1
ATOM 2433 C C . ILE A 1 331 ? 28.387 8.815 20.402 1.00 6.95 309 ILE A C 1
ATOM 2434 O O . ILE A 1 331 ? 29.470 9.113 20.925 1.00 8.69 309 ILE A O 1
ATOM 2439 N N . ALA A 1 332 ? 27.526 7.979 20.979 1.00 7.77 310 ALA A N 1
ATOM 2440 C CA . ALA A 1 332 ? 27.791 7.431 22.301 1.00 8.15 310 ALA A CA 1
ATOM 2441 C C . ALA A 1 332 ? 29.051 6.577 22.315 1.00 9.18 310 ALA A C 1
ATOM 2442 O O . ALA A 1 332 ? 29.843 6.654 23.266 1.00 8.59 310 ALA A O 1
ATOM 2444 N N . GLY A 1 333 ? 29.255 5.762 21.273 1.00 8.71 311 GLY A N 1
ATOM 2445 C CA . GLY A 1 333 ? 30.423 4.898 21.235 1.00 9.53 311 GLY A CA 1
ATOM 2446 C C . GLY A 1 333 ? 31.718 5.670 21.176 1.00 9.90 311 GLY A C 1
ATOM 2447 O O . GLY A 1 333 ? 32.714 5.258 21.778 1.00 10.60 311 GLY A O 1
ATOM 2448 N N . CYS A 1 334 ? 31.718 6.817 20.490 1.00 9.51 312 CYS A N 1
ATOM 2449 C CA . CYS A 1 334 ? 32.902 7.661 20.440 1.00 9.89 312 CYS A CA 1
ATOM 2450 C C . CYS A 1 334 ? 33.242 8.215 21.820 1.00 10.27 312 CYS A C 1
ATOM 2451 O O . CYS A 1 334 ? 34.367 8.055 22.310 1.00 9.85 312 CYS A O 1
ATOM 2454 N N . TRP A 1 335 ? 32.277 8.869 22.463 1.00 9.12 313 TRP A N 1
ATOM 2455 C CA . TRP A 1 335 ? 32.507 9.446 23.783 1.00 9.83 313 TRP A CA 1
ATOM 2456 C C . TRP A 1 335 ? 32.937 8.381 24.784 1.00 9.24 313 TRP A C 1
ATOM 2457 O O . TRP A 1 335 ? 33.883 8.583 25.559 1.00 10.66 313 TRP A O 1
ATOM 2468 N N . TRP A 1 336 ? 32.246 7.241 24.783 1.00 9.06 314 TRP A N 1
ATOM 2469 C CA . TRP A 1 336 ? 32.564 6.177 25.730 1.00 9.30 314 TRP A CA 1
ATOM 2470 C C . TRP A 1 336 ? 33.958 5.617 25.476 1.00 9.71 314 TRP A C 1
ATOM 2471 O O . TRP A 1 336 ? 34.721 5.399 26.426 1.00 10.32 314 TRP A O 1
ATOM 2482 N N . GLY A 1 337 ? 34.315 5.391 24.213 1.00 9.55 315 GLY A N 1
ATOM 2483 C CA . GLY A 1 337 ? 35.637 4.862 23.909 1.00 10.57 315 GLY A CA 1
ATOM 2484 C C . GLY A 1 337 ? 36.759 5.777 24.363 1.00 10.78 315 GLY A C 1
ATOM 2485 O O . GLY A 1 337 ? 37.797 5.310 24.832 1.00 10.41 315 GLY A O 1
ATOM 2486 N N . VAL A 1 338 ? 36.581 7.097 24.210 1.00 9.64 316 VAL A N 1
ATOM 2487 C CA . VAL A 1 338 ? 37.576 8.070 24.684 1.00 11.34 316 VAL A CA 1
ATOM 2488 C C . VAL A 1 338 ? 37.819 7.890 26.168 1.00 11.63 316 VAL A C 1
ATOM 2489 O O . VAL A 1 338 ? 38.944 8.059 26.656 1.00 13.41 316 VAL A O 1
ATOM 2493 N N . MET A 1 339 ? 36.755 7.634 26.921 1.00 10.56 317 MET A N 1
ATOM 2494 C CA . MET A 1 339 ? 36.859 7.565 28.369 1.00 11.41 317 MET A CA 1
ATOM 2495 C C . MET A 1 339 ? 37.364 6.215 28.852 1.00 13.66 317 MET A C 1
ATOM 2496 O O . MET A 1 339 ? 38.153 6.162 29.802 1.00 15.39 317 MET A O 1
ATOM 2501 N N . TYR A 1 340 ? 36.929 5.120 28.235 1.00 10.38 318 TYR A N 1
ATOM 2502 C CA . TYR A 1 340 ? 37.147 3.800 28.808 1.00 11.70 318 TYR A CA 1
ATOM 2503 C C . TYR A 1 340 ? 37.986 2.878 27.943 1.00 12.46 318 TYR A C 1
ATOM 2504 O O . TYR A 1 340 ? 38.310 1.768 28.388 1.00 12.76 318 TYR A O 1
ATOM 2513 N N . GLY A 1 341 ? 38.344 3.279 26.732 1.00 11.15 319 GLY A N 1
ATOM 2514 C CA . GLY A 1 341 ? 39.090 2.373 25.874 1.00 12.48 319 GLY A CA 1
ATOM 2515 C C . GLY A 1 341 ? 38.254 1.171 25.479 1.00 12.84 319 GLY A C 1
ATOM 2516 O O . GLY A 1 341 ? 37.054 1.278 25.206 1.00 12.51 319 GLY A O 1
ATOM 2517 N N . PHE A 1 342 ? 38.895 0.005 25.436 1.00 11.97 320 PHE A N 1
ATOM 2518 C CA . PHE A 1 342 ? 38.235 -1.242 25.080 1.00 12.65 320 PHE A CA 1
ATOM 2519 C C . PHE A 1 342 ? 37.889 -2.083 26.299 1.00 12.92 320 PHE A C 1
ATOM 2520 O O . PHE A 1 342 ? 37.502 -3.243 26.146 1.00 14.79 320 PHE A O 1
ATOM 2528 N N . LYS A 1 343 ? 37.979 -1.518 27.499 1.00 15.02 321 LYS A N 1
ATOM 2529 C CA . LYS A 1 343 ? 37.836 -2.321 28.709 1.00 16.44 321 LYS A CA 1
ATOM 2530 C C . LYS A 1 343 ? 36.402 -2.817 28.842 1.00 18.24 321 LYS A C 1
ATOM 2531 O O . LYS A 1 343 ? 35.459 -2.021 28.879 1.00 17.99 321 LYS A O 1
ATOM 2537 N N . GLY A 1 344 ? 36.234 -4.131 28.934 1.00 14.36 322 GLY A N 1
ATOM 2538 C CA . GLY A 1 344 ? 34.909 -4.700 29.063 1.00 16.57 322 GLY A CA 1
ATOM 2539 C C . GLY A 1 344 ? 34.132 -4.833 27.775 1.00 19.48 322 GLY A C 1
ATOM 2540 O O . GLY A 1 344 ? 32.937 -5.141 27.826 1.00 23.25 322 GLY A O 1
ATOM 2541 N N . VAL A 1 345 ? 34.763 -4.599 26.627 1.00 12.98 323 VAL A N 1
ATOM 2542 C CA . VAL A 1 345 ? 34.128 -4.758 25.321 1.00 12.98 323 VAL A CA 1
ATOM 2543 C C . VAL A 1 345 ? 34.509 -6.122 24.758 1.00 14.27 323 VAL A C 1
ATOM 2544 O O . VAL A 1 345 ? 35.700 -6.435 24.628 1.00 15.15 323 VAL A O 1
ATOM 2548 N N . SER A 1 346 ? 33.511 -6.928 24.403 1.00 13.49 324 SER A N 1
ATOM 2549 C CA . SER A 1 346 ? 33.789 -8.225 23.807 1.00 15.12 324 SER A CA 1
ATOM 2550 C C . SER A 1 346 ? 34.524 -8.028 22.487 1.00 16.11 324 SER A C 1
ATOM 2551 O O . SER A 1 346 ? 34.077 -7.233 21.646 1.00 14.16 324 SER A O 1
ATOM 2554 N N . PRO A 1 347 ? 35.651 -8.710 22.267 1.00 14.95 325 PRO A N 1
ATOM 2555 C CA . PRO A 1 347 ? 36.396 -8.498 21.017 1.00 14.57 325 PRO A CA 1
ATOM 2556 C C . PRO A 1 347 ? 35.578 -8.722 19.761 1.00 15.65 325 PRO A C 1
ATOM 2557 O O . PRO A 1 347 ? 35.826 -8.059 18.747 1.00 15.17 325 PRO A O 1
ATOM 2561 N N . SER A 1 348 ? 34.592 -9.618 19.781 1.00 14.48 326 SER A N 1
ATOM 2562 C CA . SER A 1 348 ? 33.827 -9.833 18.564 1.00 14.51 326 SER A CA 1
ATOM 2563 C C . SER A 1 348 ? 33.006 -8.610 18.173 1.00 10.89 326 SER A C 1
ATOM 2564 O O . SER A 1 348 ? 32.584 -8.516 17.024 1.00 12.61 326 SER A O 1
ATOM 2567 N N . ASN A 1 349 ? 32.771 -7.679 19.108 1.00 11.52 327 ASN A N 1
ATOM 2568 C CA . ASN A 1 349 ? 32.074 -6.440 18.780 1.00 12.13 327 ASN A CA 1
ATOM 2569 C C . ASN A 1 349 ? 32.905 -5.501 17.901 1.00 12.21 327 ASN A C 1
ATOM 2570 O O . ASN A 1 349 ? 32.343 -4.526 17.388 1.00 12.53 327 ASN A O 1
ATOM 2575 N N . TYR A 1 350 ? 34.209 -5.749 17.701 1.00 11.78 328 TYR A N 1
ATOM 2576 C CA . TYR A 1 350 ? 35.003 -4.851 16.857 1.00 12.10 328 TYR A CA 1
ATOM 2577 C C . TYR A 1 350 ? 36.113 -5.509 16.041 1.00 14.93 328 TYR A C 1
ATOM 2578 O O . TYR A 1 350 ? 36.617 -4.883 15.110 1.00 13.09 328 TYR A O 1
ATOM 2587 N N . GLU A 1 351 ? 36.517 -6.744 16.354 1.00 13.70 329 GLU A N 1
ATOM 2588 C CA . GLU A 1 351 ? 37.752 -7.267 15.759 1.00 16.57 329 GLU A CA 1
ATOM 2589 C C . GLU A 1 351 ? 37.698 -7.320 14.231 1.00 13.79 329 GLU A C 1
ATOM 2590 O O . GLU A 1 351 ? 38.695 -7.025 13.560 1.00 15.20 329 GLU A O 1
ATOM 2596 N N . LYS A 1 352 ? 36.555 -7.697 13.657 1.00 12.67 330 LYS A N 1
ATOM 2597 C CA . LYS A 1 352 ? 36.395 -7.799 12.214 1.00 14.99 330 LYS A CA 1
ATOM 2598 C C . LYS A 1 352 ? 35.525 -6.689 11.648 1.00 15.62 330 LYS A C 1
ATOM 2599 O O . LYS A 1 352 ? 34.948 -6.837 10.569 1.00 15.44 330 LYS A O 1
ATOM 2605 N N . LEU A 1 353 ? 35.434 -5.574 12.361 1.00 13.01 331 LEU A N 1
ATOM 2606 C CA . LEU A 1 353 ? 34.593 -4.469 11.928 1.00 12.38 331 LEU A CA 1
ATOM 2607 C C . LEU A 1 353 ? 35.081 -3.890 10.605 1.00 12.07 331 LEU A C 1
ATOM 2608 O O . LEU A 1 353 ? 36.281 -3.691 10.404 1.00 13.18 331 LEU A O 1
ATOM 2613 N N . GLU A 1 354 ? 34.135 -3.584 9.719 1.00 12.09 332 GLU A N 1
ATOM 2614 C CA . GLU A 1 354 ? 34.445 -2.898 8.473 1.00 14.60 332 GLU A CA 1
ATOM 2615 C C . GLU A 1 354 ? 35.262 -1.642 8.756 1.00 13.27 332 GLU A C 1
ATOM 2616 O O . GLU A 1 354 ? 34.940 -0.867 9.663 1.00 13.74 332 GLU A O 1
ATOM 2622 N N . TYR A 1 355 ? 36.343 -1.455 7.994 1.00 12.35 333 TYR A N 1
ATOM 2623 C CA . TYR A 1 355 ? 37.213 -0.283 8.073 1.00 12.99 333 TYR A CA 1
ATOM 2624 C C . TYR A 1 355 ? 38.029 -0.208 9.357 1.00 12.97 333 TYR A C 1
ATOM 2625 O O . TYR A 1 355 ? 38.610 0.850 9.645 1.00 12.74 333 TYR A O 1
ATOM 2634 N N . ARG A 1 356 ? 38.126 -1.292 10.128 1.00 12.04 334 ARG A N 1
ATOM 2635 C CA . ARG A 1 356 ? 38.861 -1.230 11.391 1.00 14.64 334 ARG A CA 1
ATOM 2636 C C . ARG A 1 356 ? 40.268 -0.669 11.215 1.00 15.30 334 ARG A C 1
ATOM 2637 O O . ARG A 1 356 ? 40.703 0.184 11.997 1.00 13.77 334 ARG A O 1
ATOM 2645 N N . ASN A 1 357 ? 40.998 -1.130 10.191 1.00 16.34 335 ASN A N 1
ATOM 2646 C CA . ASN A 1 357 ? 42.374 -0.660 10.022 1.00 20.03 335 ASN A CA 1
ATOM 2647 C C . ASN A 1 357 ? 42.426 0.829 9.699 1.00 14.04 335 ASN A C 1
ATOM 2648 O O . ASN A 1 357 ? 43.269 1.552 10.246 1.00 16.34 335 ASN A O 1
ATOM 2653 N N . ARG A 1 358 ? 41.553 1.296 8.806 1.00 14.32 336 ARG A N 1
ATOM 2654 C CA . ARG A 1 358 ? 41.493 2.723 8.511 1.00 16.12 336 ARG A CA 1
ATOM 2655 C C . ARG A 1 358 ? 41.121 3.523 9.751 1.00 16.31 336 ARG A C 1
ATOM 2656 O O . ARG A 1 358 ? 41.668 4.604 9.982 1.00 14.59 336 ARG A O 1
ATOM 2664 N N . LEU A 1 359 ? 40.177 3.025 10.549 1.00 12.85 337 LEU A N 1
ATOM 2665 C CA . LEU A 1 359 ? 39.762 3.755 11.741 1.00 11.76 337 LEU A CA 1
ATOM 2666 C C . LEU A 1 359 ? 40.908 3.876 12.726 1.00 13.36 337 LEU A C 1
ATOM 2667 O O . LEU A 1 359 ? 41.137 4.953 13.286 1.00 12.55 337 LEU A O 1
ATOM 2672 N N . GLU A 1 360 ? 41.670 2.791 12.917 1.00 12.81 338 GLU A N 1
ATOM 2673 C CA . GLU A 1 360 ? 42.786 2.819 13.858 1.00 16.33 338 GLU A CA 1
ATOM 2674 C C . GLU A 1 360 ? 43.897 3.748 13.381 1.00 14.39 338 GLU A C 1
ATOM 2675 O O . GLU A 1 360 ? 44.440 4.533 14.170 1.00 13.90 338 GLU A O 1
ATOM 2681 N N . GLU A 1 361 ? 44.243 3.674 12.093 1.00 14.51 339 GLU A N 1
ATOM 2682 C CA . GLU A 1 361 ? 45.310 4.519 11.570 1.00 16.33 339 GLU A CA 1
ATOM 2683 C C . GLU A 1 361 ? 44.923 5.987 11.623 1.00 17.08 339 GLU A C 1
ATOM 2684 O O . GLU A 1 361 ? 45.740 6.842 11.990 1.00 15.24 339 GLU A O 1
ATOM 2690 N N . THR A 1 362 ? 43.682 6.301 11.268 1.00 13.65 340 THR A N 1
ATOM 2691 C CA . THR A 1 362 ? 43.234 7.684 11.347 1.00 14.46 340 THR A CA 1
ATOM 2692 C C . THR A 1 362 ? 43.205 8.177 12.790 1.00 13.07 340 THR A C 1
ATOM 2693 O O . THR A 1 362 ? 43.604 9.312 13.066 1.00 12.47 340 THR A O 1
ATOM 2697 N N . ALA A 1 363 ? 42.764 7.333 13.725 1.00 11.78 341 ALA A N 1
ATOM 2698 C CA . ALA A 1 363 ? 42.771 7.704 15.135 1.00 12.36 341 ALA A CA 1
ATOM 2699 C C . ALA A 1 363 ? 44.176 8.025 15.613 1.00 12.59 341 ALA A C 1
ATOM 2700 O O . ALA A 1 363 ? 44.381 8.976 16.374 1.00 11.73 341 ALA A O 1
ATOM 2702 N N . ARG A 1 364 ? 45.156 7.217 15.206 1.00 11.65 342 ARG A N 1
ATOM 2703 C CA . ARG A 1 364 ? 46.515 7.466 15.662 1.00 14.75 342 ARG A CA 1
ATOM 2704 C C . ARG A 1 364 ? 47.045 8.767 15.091 1.00 11.39 342 ARG A C 1
ATOM 2705 O O . ARG A 1 364 ? 47.735 9.517 15.790 1.00 12.69 342 ARG A O 1
ATOM 2713 N N . ALA A 1 365 ? 46.703 9.065 13.838 1.00 12.78 343 ALA A N 1
ATOM 2714 C CA . ALA A 1 365 ? 47.113 10.328 13.238 1.00 12.89 343 ALA A CA 1
ATOM 2715 C C . ALA A 1 365 ? 46.409 11.509 13.903 1.00 13.60 343 ALA A C 1
ATOM 2716 O O . ALA A 1 365 ? 47.014 12.564 14.107 1.00 12.80 343 ALA A O 1
ATOM 2718 N N . LEU A 1 366 ? 45.127 11.354 14.253 1.00 12.05 344 LEU A N 1
ATOM 2719 C CA . LEU A 1 366 ? 44.429 12.405 14.991 1.00 11.73 344 LEU A CA 1
ATOM 2720 C C . LEU A 1 366 ? 45.059 12.620 16.351 1.00 12.44 344 LEU A C 1
ATOM 2721 O O . LEU A 1 366 ? 45.167 13.756 16.814 1.00 12.56 344 LEU A O 1
ATOM 2726 N N . TYR A 1 367 ? 45.478 11.541 17.012 1.00 10.74 345 TYR A N 1
ATOM 2727 C CA . TYR A 1 367 ? 46.124 11.687 18.309 1.00 11.59 345 TYR A CA 1
ATOM 2728 C C . TYR A 1 367 ? 47.411 12.494 18.200 1.00 11.34 345 TYR A C 1
ATOM 2729 O O . TYR A 1 367 ? 47.669 13.378 19.022 1.00 12.50 345 TYR A O 1
ATOM 2738 N N . SER A 1 368 ? 48.224 12.214 17.183 1.00 11.55 346 SER A N 1
ATOM 2739 C CA . SER A 1 368 ? 49.468 12.954 17.025 1.00 12.04 346 SER A CA 1
ATOM 2740 C C . SER A 1 368 ? 49.207 14.446 16.860 1.00 13.12 346 SER A C 1
ATOM 2741 O O . SER A 1 368 ? 50.013 15.267 17.302 1.00 14.34 346 SER A O 1
ATOM 2744 N N . LEU A 1 369 ? 48.082 14.819 16.240 1.00 12.57 347 LEU A N 1
ATOM 2745 C CA . LEU A 1 369 ? 47.737 16.229 16.085 1.00 11.54 347 LEU A CA 1
ATOM 2746 C C . LEU A 1 369 ? 47.075 16.782 17.337 1.00 11.70 347 LEU A C 1
ATOM 2747 O O . LEU A 1 369 ? 47.490 17.822 17.858 1.00 13.29 347 LEU A O 1
ATOM 2752 N N . GLY A 1 370 ? 46.042 16.098 17.837 1.00 11.72 348 GLY A N 1
ATOM 2753 C CA . GLY A 1 370 ? 45.246 16.654 18.916 1.00 12.39 348 GLY A CA 1
ATOM 2754 C C . GLY A 1 370 ? 46.007 16.780 20.212 1.00 12.69 348 GLY A C 1
ATOM 2755 O O . GLY A 1 370 ? 45.760 17.709 20.993 1.00 14.17 348 GLY A O 1
ATOM 2756 N N . SER A 1 371 ? 46.941 15.866 20.462 1.00 12.42 349 SER A N 1
ATOM 2757 C CA . SER A 1 371 ? 47.702 15.883 21.704 1.00 11.79 349 SER A CA 1
ATOM 2758 C C . SER A 1 371 ? 48.792 16.946 21.703 1.00 13.62 349 SER A C 1
ATOM 2759 O O . SER A 1 371 ? 49.428 17.156 22.746 1.00 18.29 349 SER A O 1
ATOM 2762 N N . LYS A 1 372 ? 49.017 17.613 20.577 1.00 12.53 350 LYS A N 1
ATOM 2763 C CA . LYS A 1 372 ? 50.094 18.588 20.428 1.00 13.62 350 LYS A CA 1
ATOM 2764 C C . LYS A 1 372 ? 49.453 19.939 20.131 1.00 12.29 350 LYS A C 1
ATOM 2765 O O . LYS A 1 372 ? 49.099 20.241 18.983 1.00 14.69 350 LYS A O 1
ATOM 2771 N N . GLU A 1 373 ? 49.278 20.719 21.194 1.00 12.60 351 GLU A N 1
ATOM 2772 C CA . GLU A 1 373 ? 48.518 21.955 21.130 1.00 13.32 351 GLU A CA 1
ATOM 2773 C C . GLU A 1 373 ? 49.101 22.890 20.086 1.00 15.85 351 GLU A C 1
ATOM 2774 O O . GLU A 1 373 ? 50.299 23.198 20.106 1.00 16.90 351 GLU A O 1
ATOM 2780 N N . ASP A 1 374 ? 48.251 23.343 19.169 1.00 15.41 352 ASP A N 1
ATOM 2781 C CA . ASP A 1 374 ? 48.676 24.215 18.088 1.00 14.31 352 ASP A CA 1
ATOM 2782 C C . ASP A 1 374 ? 47.615 25.286 17.860 1.00 16.73 352 ASP A C 1
ATOM 2783 O O . ASP A 1 374 ? 46.515 25.236 18.416 1.00 17.31 352 ASP A O 1
ATOM 2788 N N . THR A 1 375 ? 47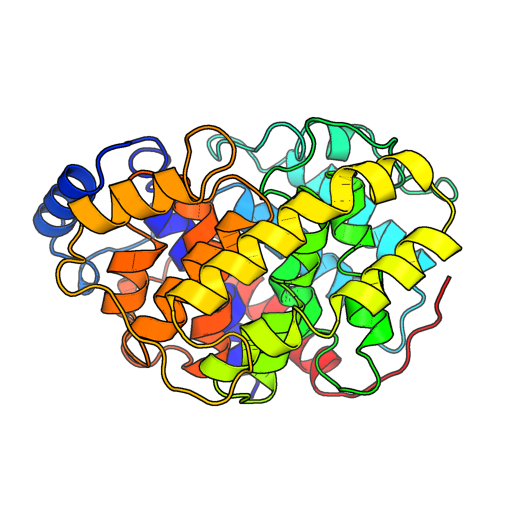.966 26.286 17.057 1.00 17.67 353 THR A N 1
ATOM 2789 C CA . THR A 1 375 ? 47.060 27.387 16.748 1.00 20.24 353 THR A CA 1
ATOM 2790 C C . THR A 1 375 ? 46.706 27.384 15.268 1.00 17.49 353 THR A C 1
ATOM 2791 O O . THR A 1 375 ? 47.574 27.197 14.408 1.00 22.42 353 THR A O 1
ATOM 2795 N N . VAL A 1 376 ? 45.441 27.630 14.980 1.00 18.84 354 VAL A N 1
ATOM 2796 C CA . VAL A 1 376 ? 44.879 27.607 13.638 1.00 21.11 354 VAL A CA 1
ATOM 2797 C C . VAL A 1 376 ? 44.883 29.019 13.057 1.00 24.94 354 VAL A C 1
ATOM 2798 O O . VAL A 1 376 ? 44.802 30.014 13.785 1.00 23.75 354 VAL A O 1
ATOM 2802 N N . ILE A 1 377 ? 44.987 29.118 11.734 1.00 19.71 355 ILE A N 1
ATOM 2803 C CA . ILE A 1 377 ? 44.781 30.386 11.041 1.00 19.67 355 ILE A CA 1
ATOM 2804 C C . ILE A 1 377 ? 43.302 30.463 10.667 1.00 24.40 355 ILE A C 1
ATOM 2805 O O . ILE A 1 377 ? 42.832 29.734 9.786 1.00 18.57 355 ILE A O 1
ATOM 2810 N N A SER A 1 378 ? 42.565 31.344 11.343 0.42 22.57 356 SER A N 1
ATOM 2811 N N B SER A 1 378 ? 42.563 31.338 11.349 0.58 22.40 356 SER A N 1
ATOM 2812 C CA A SER A 1 378 ? 41.128 31.440 11.144 0.42 28.75 356 SER A CA 1
ATOM 2813 C CA B SER A 1 378 ? 41.127 31.444 11.148 0.58 28.61 356 SER A CA 1
ATOM 2814 C C A SER A 1 378 ? 40.811 32.100 9.803 0.42 35.25 356 SER A C 1
ATOM 2815 C C B SER A 1 378 ? 40.812 32.097 9.803 0.58 35.16 356 SER A C 1
ATOM 2816 O O A SER A 1 378 ? 41.690 32.594 9.090 0.42 38.53 356 SER A O 1
ATOM 2817 O O B SER A 1 378 ? 41.692 32.588 9.090 0.58 38.35 356 SER A O 1
ATOM 2822 N N . LEU A 1 379 ? 39.525 32.100 9.464 1.00 33.83 357 LEU A N 1
ATOM 2823 C CA . LEU A 1 379 ? 39.051 32.733 8.240 1.00 38.69 357 LEU A CA 1
ATOM 2824 C C . LEU A 1 379 ? 39.253 34.244 8.314 1.00 59.77 357 LEU A C 1
ATOM 2825 O O . LEU A 1 379 ? 39.413 34.917 7.294 1.00 70.17 357 LEU A O 1
#

GO terms:
  GO:0000287 magnesium ion binding (F, IDA)
  GO:0003875 ADP-ribosylarginine hydrolase activity (F, IDA)
  GO:0030955 potassium ion binding (F, IDA)
  GO:0051725 protein de-ADP-ribosylation (P, IDA)
  GO:0005515 protein binding (F, IPI)
  GO:0036211 protein modification process (P, IMP)
  GO:0003875 ADP-ribosylarginine hydrolase activity (F, IMP)

InterPro domains:
  IPR005502 ADP-ribosylation/Crystallin J1 [PF03747] (6-324)
  IPR012108 ADP-ribosylarginine hydrolase [PIRSF016939] (1-356)
  IPR036705 ADP-ribosylation/Crystallin J1 superfamily [G3DSA:1.10.4080.10] (1-357)
  IPR036705 ADP-ribosylation/Crystallin J1 superfamily [SSF101478] (1-347)
  IPR050792 ADP-ribosylglycohydrolase-like [PTHR16222] (1-354)

Secondary structure (DSSP, 8-state):
-HHHHHHHHHHHHHHHHHHHGGGTTTT---HHHHHHHHHHTT-GGG--GGG----HHHHHHHHHHHHHHHH-SS-BHHHHHHHHHHHHHHHGGG-TTS---HHHHHHHHH--BTBTTTT-----TT--BTTTGGG-HHHHHHS-SGGGHHHHHHHHHHHHHTT--SHHHHHHHHHHHHHHHHHHTT--GGGHHHHHHHHHHHHHHHHHHH-SSHHHHHHTHHHHHHHHHHHHHHHT-TTS-S-----S--SHHHHHHHHHHHSSSS-TT-BTTHHHHHHHHHHHHHTT-HHHHHHHHTSSSSSHHHHHHHHHHHHHHHHTTTT--GGGTTT-TTHHHHHHHHHHHHHHHTS----B--

Solvent-accessible surface area: 13452 Å² total; per-residue (Å²): 70,42,104,77,6,5,0,0,0,0,0,2,1,0,0,0,0,0,0,6,46,71,12,112,0,10,116,33,130,62,0,73,78,0,33,146,31,8,72,159,74,52,21,3,69,59,4,61,0,32,197,17,80,0,0,7,2,4,8,0,4,3,4,0,0,40,0,2,43,95,17,20,126,49,6,116,1,81,95,1,0,82,23,0,0,84,33,0,50,63,17,23,163,46,15,128,52,4,38,52,31,56,25,2,44,108,9,0,126,108,2,130,33,62,135,123,76,15,19,50,13,87,26,60,59,162,16,15,27,8,9,0,0,5,0,0,0,0,0,0,0,1,2,9,49,155,80,6,41,75,16,0,3,35,0,0,0,1,0,0,8,0,0,4,4,16,0,6,0,0,0,0,0,0,0,0,0,0,0,0,5,21,4,42,87,97,101,65,34,50,52,0,0,64,7,0,29,112,27,4,91,69,0,78,146,23,0,67,118,23,48,74,76,33,108,54,0,70,145,61,10,73,64,0,64,63,48,0,49,81,4,0,122,104,2,39,0,70,84,4,149,52,70,33,94,53,58,182,74,22,34,35,111,64,16,26,107,28,4,72,73,13,11,147,100,36,77,2,0,25,9,0,0,0,0,0,0,0,0,0,2,0,5,24,28,6,33,94,38,3,92,53,0,0,56,43,0,0,1,3,6,7,8,0,2,4,0,0,2,0,0,0,0,0,0,0,7,39,71,4,36,163,69,10,21,69,30,0,26,94,127,6,46,56,77,99,95,2,25,102,15,0,117,34,0,62,59,16,0,49,116,107,21,113,16,90,61,119

Radius of gyration: 18.28 Å; Cα contacts (8 Å, |Δi|>4): 749; chains: 1; bounding box: 42×52×46 Å

CATH classification: 1.10.4080.10